Protein AF-A0A6N8JMV9-F1 (afdb_monomer_lite)

Structure (mmCIF, N/CA/C/O backbone):
data_AF-A0A6N8JMV9-F1
#
_entry.id   AF-A0A6N8JMV9-F1
#
loop_
_atom_site.group_PDB
_atom_site.id
_atom_site.type_symbol
_atom_site.label_atom_id
_atom_site.label_alt_id
_atom_site.label_comp_id
_atom_site.label_asym_id
_atom_site.label_entity_id
_atom_site.label_seq_id
_atom_site.pdbx_PDB_ins_code
_atom_site.Cartn_x
_atom_site.Cartn_y
_atom_site.Cartn_z
_atom_site.occupancy
_atom_site.B_iso_or_equiv
_atom_site.auth_seq_id
_atom_site.auth_comp_id
_atom_site.auth_asym_id
_atom_site.auth_atom_id
_atom_site.pdbx_PDB_model_num
ATOM 1 N N . MET A 1 1 ? 78.867 50.717 -89.416 1.00 36.84 1 MET A N 1
ATOM 2 C CA . MET A 1 1 ? 79.510 51.780 -88.609 1.00 36.84 1 MET A CA 1
ATOM 3 C C . MET A 1 1 ? 78.438 52.346 -87.672 1.00 36.84 1 MET A C 1
ATOM 5 O O . MET A 1 1 ? 77.489 52.865 -88.227 1.00 36.84 1 MET A O 1
ATOM 9 N N . ASN A 1 2 ? 78.382 52.234 -86.332 1.00 37.62 2 ASN A N 1
ATOM 10 C CA . ASN A 1 2 ? 79.145 51.612 -85.214 1.00 37.62 2 ASN A CA 1
ATOM 11 C C . ASN A 1 2 ? 79.354 52.671 -84.081 1.00 37.62 2 ASN A C 1
ATOM 13 O O . ASN A 1 2 ? 79.809 53.761 -84.408 1.00 37.62 2 ASN A O 1
ATOM 17 N N . ARG A 1 3 ? 79.127 52.316 -82.789 1.00 40.81 3 ARG A N 1
ATOM 18 C CA . ARG A 1 3 ? 79.229 53.126 -81.514 1.00 40.81 3 ARG A CA 1
ATOM 19 C C . ARG A 1 3 ? 78.028 54.081 -81.227 1.00 40.81 3 ARG A C 1
ATOM 21 O O . ARG A 1 3 ? 77.402 54.491 -82.192 1.00 40.81 3 ARG A O 1
ATOM 28 N N . LYS A 1 4 ? 77.511 54.367 -79.996 1.00 47.38 4 LYS A N 1
ATOM 29 C CA . LYS A 1 4 ? 77.950 54.498 -78.549 1.00 47.38 4 LYS A CA 1
ATOM 30 C C . LYS A 1 4 ? 78.635 55.846 -78.203 1.00 47.38 4 LYS A C 1
ATOM 32 O O . LYS A 1 4 ? 79.510 56.223 -78.971 1.00 47.38 4 LYS A O 1
ATOM 37 N N . LYS A 1 5 ? 78.430 56.576 -77.074 1.00 49.88 5 LYS A N 1
ATOM 38 C CA . LYS A 1 5 ? 77.567 56.544 -75.826 1.00 49.88 5 LYS A CA 1
ATOM 39 C C . LYS A 1 5 ? 76.091 56.967 -76.125 1.00 49.88 5 LYS A C 1
ATOM 41 O O . LYS A 1 5 ? 75.819 57.159 -77.302 1.00 49.88 5 LYS A O 1
ATOM 46 N N . ALA A 1 6 ? 75.049 57.090 -75.272 1.00 50.78 6 ALA A N 1
ATOM 47 C CA . ALA A 1 6 ? 74.679 56.863 -73.842 1.00 50.78 6 ALA A CA 1
ATOM 48 C C . ALA A 1 6 ? 74.915 57.942 -72.723 1.00 50.78 6 ALA A C 1
ATOM 50 O O . ALA A 1 6 ? 75.900 58.675 -72.733 1.00 50.78 6 ALA A O 1
ATOM 51 N N . ALA A 1 7 ? 74.000 58.014 -71.734 1.00 43.12 7 ALA A N 1
ATOM 52 C CA . ALA A 1 7 ? 73.968 58.843 -70.498 1.00 43.12 7 ALA A CA 1
ATOM 53 C C . ALA A 1 7 ? 72.912 58.209 -69.533 1.00 43.12 7 ALA A C 1
ATOM 55 O O . ALA A 1 7 ? 71.898 57.742 -70.043 1.00 43.12 7 ALA A O 1
ATOM 56 N N . ASP A 1 8 ? 73.190 57.847 -68.267 1.00 42.88 8 ASP A N 1
ATOM 57 C CA . ASP A 1 8 ? 73.275 58.656 -67.015 1.00 42.88 8 ASP A CA 1
ATOM 58 C C . ASP A 1 8 ? 71.902 59.071 -66.412 1.00 42.88 8 ASP A C 1
ATOM 60 O O . ASP A 1 8 ? 71.087 59.608 -67.152 1.00 42.88 8 ASP A O 1
ATOM 64 N N . THR A 1 9 ? 71.561 58.902 -65.112 1.00 45.91 9 THR A N 1
ATOM 65 C CA . THR A 1 9 ? 72.065 58.034 -63.999 1.00 45.91 9 THR A CA 1
ATOM 66 C C . THR A 1 9 ? 71.049 58.024 -62.809 1.00 45.91 9 THR A C 1
ATOM 68 O O . THR A 1 9 ? 70.408 59.044 -62.601 1.00 45.91 9 THR A O 1
ATOM 71 N N . LEU A 1 10 ? 70.998 56.959 -61.966 1.00 44.75 10 LEU A N 1
ATOM 72 C CA . LEU A 1 10 ? 70.488 56.919 -60.546 1.00 44.75 10 LEU A CA 1
ATOM 73 C C . LEU A 1 10 ? 68.976 57.256 -60.268 1.00 44.75 10 LEU A C 1
ATOM 75 O O . LEU A 1 10 ? 68.327 57.884 -61.087 1.00 44.75 10 LEU A O 1
ATOM 79 N N . ALA A 1 11 ? 68.306 56.903 -59.144 1.00 42.12 11 ALA A N 1
ATOM 80 C CA . ALA A 1 11 ? 68.468 55.825 -58.140 1.00 42.12 11 ALA A CA 1
ATOM 81 C C . ALA A 1 11 ? 67.180 55.561 -57.285 1.00 42.12 11 ALA A C 1
ATOM 83 O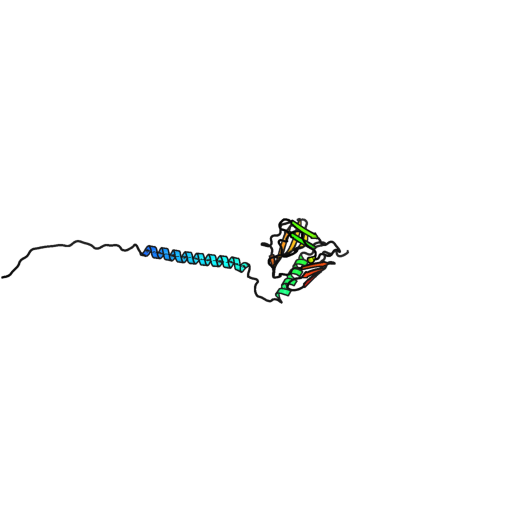 O . ALA A 1 11 ? 66.368 56.451 -57.079 1.00 42.12 11 ALA A O 1
ATOM 84 N N . ALA A 1 12 ? 67.068 54.321 -56.773 1.00 48.06 12 ALA A N 1
ATOM 85 C CA . ALA A 1 12 ? 66.316 53.747 -55.625 1.00 48.06 12 ALA A CA 1
ATOM 86 C C . ALA A 1 12 ? 65.116 54.448 -54.912 1.00 48.06 12 ALA A C 1
ATOM 88 O O . ALA A 1 12 ? 65.212 55.569 -54.424 1.00 48.06 12 ALA A O 1
ATOM 89 N N . GLY A 1 13 ? 64.070 53.648 -54.614 1.00 38.97 13 GLY A N 1
ATOM 90 C CA . GLY A 1 13 ? 63.004 53.926 -53.627 1.00 38.97 13 GLY A CA 1
ATOM 91 C C . GLY A 1 13 ? 62.407 52.643 -52.995 1.00 38.97 13 GLY A C 1
ATOM 92 O O . GLY A 1 13 ? 62.362 51.598 -53.639 1.00 38.97 13 GLY A O 1
ATOM 93 N N . LYS A 1 14 ? 61.989 52.705 -51.718 1.00 47.44 14 LYS A N 1
ATOM 94 C CA . LYS A 1 14 ? 61.424 51.609 -50.874 1.00 47.44 14 LYS A CA 1
ATOM 95 C C . LYS A 1 14 ? 59.875 51.673 -50.832 1.00 47.44 14 LYS A C 1
ATOM 97 O O . LYS A 1 14 ? 59.340 52.732 -51.123 1.00 47.44 14 LYS A O 1
ATOM 102 N N . ALA A 1 15 ? 59.086 50.663 -50.427 1.00 43.47 15 ALA A N 1
ATOM 103 C CA . ALA A 1 15 ? 59.314 49.257 -50.028 1.00 43.47 15 ALA A CA 1
ATOM 104 C C . ALA A 1 15 ? 58.002 48.430 -50.167 1.00 43.47 15 ALA A C 1
ATOM 106 O O . ALA A 1 15 ? 56.921 48.996 -50.304 1.00 43.47 15 ALA A O 1
ATOM 107 N N . TYR A 1 16 ? 58.086 47.095 -50.064 1.00 56.00 16 TYR A N 1
ATOM 108 C CA . TYR A 1 16 ? 56.926 46.190 -49.947 1.00 56.00 16 TYR A CA 1
ATOM 109 C C . TYR A 1 16 ? 56.420 46.095 -48.493 1.00 56.00 16 TYR A C 1
ATOM 111 O O . TYR A 1 16 ? 57.233 46.095 -47.569 1.00 56.00 16 TYR A O 1
ATOM 119 N N . GLY A 1 17 ? 55.100 45.967 -48.277 1.00 45.91 17 GLY A N 1
ATOM 120 C CA . GLY A 1 17 ? 54.529 45.990 -46.916 1.00 45.91 17 GLY A CA 1
ATOM 121 C C . GLY A 1 17 ? 53.043 45.627 -46.750 1.00 45.91 17 GLY A C 1
ATOM 122 O O . GLY A 1 17 ? 52.387 46.174 -45.867 1.00 45.91 17 GLY A O 1
ATOM 123 N N . GLY A 1 18 ? 52.479 44.730 -47.568 1.00 51.00 18 GLY A N 1
ATOM 124 C CA . GLY A 1 18 ? 51.115 44.218 -47.340 1.00 51.00 18 GLY A CA 1
ATOM 125 C C . GLY A 1 18 ? 51.052 43.270 -46.131 1.00 51.00 18 GLY A C 1
ATOM 126 O O . GLY A 1 18 ? 51.861 42.352 -46.043 1.00 51.00 18 GLY A O 1
ATOM 127 N N . ASN A 1 19 ? 50.105 43.470 -45.202 1.00 58.25 19 ASN A N 1
ATOM 128 C CA . ASN A 1 19 ? 50.011 42.727 -43.930 1.00 58.25 19 ASN A CA 1
ATOM 129 C C . ASN A 1 19 ? 48.827 41.724 -43.908 1.00 58.25 19 ASN A C 1
ATOM 131 O O . ASN A 1 19 ? 47.692 42.135 -43.649 1.00 58.25 19 ASN A O 1
ATOM 135 N N . PRO A 1 20 ? 49.045 40.412 -44.126 1.00 58.38 20 PRO A N 1
ATOM 136 C CA . PRO A 1 20 ? 47.973 39.423 -44.275 1.00 58.38 20 PRO A CA 1
ATOM 137 C C . PRO A 1 20 ? 47.537 38.783 -42.936 1.00 58.38 20 PRO A C 1
ATOM 139 O O . PRO A 1 20 ? 47.516 37.565 -42.803 1.00 58.38 20 PRO A O 1
ATOM 142 N N . ARG A 1 21 ? 47.164 39.584 -41.925 1.00 57.28 21 ARG A N 1
ATOM 143 C CA . ARG A 1 21 ? 46.828 39.098 -40.561 1.00 57.28 21 ARG A CA 1
ATOM 144 C C . ARG A 1 21 ? 45.351 39.253 -40.165 1.00 57.28 21 ARG A C 1
ATOM 146 O O . ARG A 1 21 ? 45.033 39.804 -39.111 1.00 57.28 21 ARG A O 1
ATOM 153 N N . ARG A 1 22 ? 44.423 38.789 -41.016 1.00 56.75 22 ARG A N 1
ATOM 154 C CA . ARG A 1 22 ? 42.967 38.845 -40.730 1.00 56.75 22 ARG A CA 1
ATOM 155 C C . ARG A 1 22 ? 42.256 37.486 -40.646 1.00 56.75 22 ARG A C 1
ATOM 157 O O . ARG A 1 22 ? 41.173 37.451 -40.083 1.00 56.75 22 ARG A O 1
ATOM 164 N N . ARG A 1 23 ? 42.840 36.387 -41.148 1.00 55.81 23 A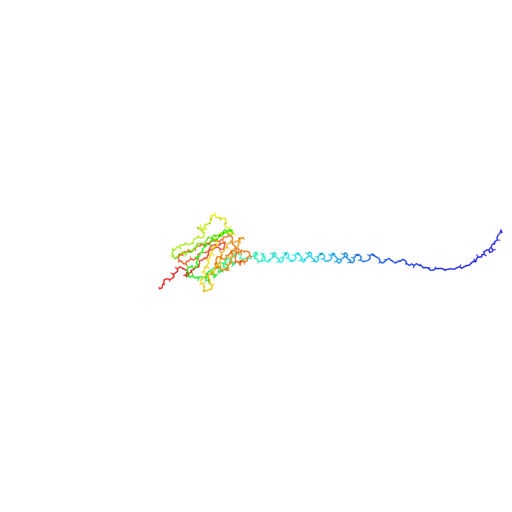RG A N 1
ATOM 165 C CA . ARG A 1 23 ? 42.136 35.091 -41.320 1.00 55.81 23 ARG A CA 1
ATOM 166 C C . ARG A 1 23 ? 42.224 34.127 -40.124 1.00 55.81 23 ARG A C 1
ATOM 168 O O . ARG A 1 23 ? 41.370 33.265 -39.975 1.00 55.81 23 ARG A O 1
ATOM 175 N N . GLU A 1 24 ? 43.229 34.270 -39.264 1.00 55.28 24 GLU A N 1
ATOM 176 C CA . GLU A 1 24 ? 43.490 33.332 -38.151 1.00 55.28 24 GLU A CA 1
ATOM 177 C C . GLU A 1 24 ? 42.494 33.479 -36.985 1.00 55.28 24 GLU A C 1
ATOM 179 O O . GLU A 1 24 ? 42.256 32.537 -36.233 1.00 55.28 24 GLU A O 1
ATOM 184 N N . ARG A 1 25 ? 41.877 34.660 -36.841 1.00 59.00 25 ARG A N 1
ATOM 185 C CA . ARG A 1 25 ? 41.022 35.001 -35.691 1.00 59.00 25 ARG A CA 1
ATOM 186 C C . ARG A 1 25 ? 39.670 34.288 -35.705 1.00 59.00 25 ARG A C 1
ATOM 188 O O . ARG A 1 25 ? 39.110 34.026 -34.644 1.00 59.00 25 ARG A O 1
ATOM 195 N N . ASP A 1 26 ? 39.151 33.984 -36.889 1.00 62.94 26 ASP A N 1
ATOM 196 C CA . ASP A 1 26 ? 37.826 33.380 -37.041 1.00 62.94 26 ASP A CA 1
ATOM 197 C C . ASP A 1 26 ? 37.865 31.880 -36.718 1.00 62.94 26 ASP A C 1
ATOM 199 O O . ASP A 1 26 ? 36.968 31.370 -36.049 1.00 62.94 26 ASP A O 1
ATOM 203 N N . PHE A 1 27 ? 38.954 31.196 -37.089 1.00 66.81 27 PHE A N 1
ATOM 204 C CA . PHE A 1 27 ? 39.138 29.762 -36.844 1.00 66.81 27 PHE A CA 1
ATOM 205 C C . PHE A 1 27 ? 39.117 29.426 -35.345 1.00 66.81 27 PHE A C 1
ATOM 207 O O . PHE A 1 27 ? 38.413 28.510 -34.929 1.00 66.81 27 PHE A O 1
ATOM 214 N N . GLY A 1 28 ? 39.802 30.225 -34.516 1.00 74.62 28 GLY A N 1
ATOM 215 C CA . GLY A 1 28 ? 39.776 30.063 -33.058 1.00 74.62 28 GLY A CA 1
ATOM 216 C C . GLY A 1 28 ? 38.389 30.288 -32.442 1.00 74.62 28 GLY A C 1
ATOM 217 O O . GLY A 1 28 ? 38.001 29.567 -31.529 1.00 74.62 28 GLY A O 1
ATOM 218 N N . ARG A 1 29 ? 37.599 31.241 -32.963 1.00 78.81 29 ARG A N 1
ATOM 219 C CA . ARG A 1 29 ? 36.235 31.500 -32.461 1.00 78.81 29 ARG A CA 1
ATOM 220 C C . ARG A 1 29 ? 35.258 30.388 -32.844 1.00 78.81 29 ARG A C 1
ATOM 222 O O . ARG A 1 29 ? 34.446 30.001 -32.009 1.00 78.81 29 ARG A O 1
ATOM 229 N N . VAL A 1 30 ? 35.361 29.856 -34.063 1.00 86.31 30 VAL A N 1
ATOM 230 C CA . VAL A 1 30 ? 34.568 28.698 -34.511 1.00 86.31 30 VAL A CA 1
ATOM 231 C C . VAL A 1 30 ? 34.942 27.446 -33.713 1.00 86.31 30 VAL A C 1
ATOM 233 O O . VAL A 1 30 ? 34.050 26.763 -33.220 1.00 86.31 30 VAL A O 1
ATOM 236 N N . PHE A 1 31 ? 36.237 27.184 -33.511 1.00 82.69 31 PHE A N 1
ATOM 237 C CA . PHE A 1 31 ? 36.714 26.034 -32.738 1.00 82.69 31 PHE A CA 1
ATOM 238 C C . PHE A 1 31 ? 36.232 26.065 -31.280 1.00 82.69 31 PHE A C 1
ATOM 240 O O . PHE A 1 31 ? 35.605 25.111 -30.824 1.00 82.69 31 PHE A O 1
ATOM 247 N N . THR A 1 32 ? 36.442 27.174 -30.561 1.00 87.56 32 THR A N 1
ATOM 248 C CA . THR A 1 32 ? 35.979 27.305 -29.168 1.00 87.56 32 THR A CA 1
ATOM 249 C C . THR A 1 32 ? 34.452 27.260 -29.065 1.00 87.56 32 THR A C 1
ATOM 251 O O . THR A 1 32 ? 33.928 26.664 -28.127 1.00 87.56 32 THR A O 1
ATOM 254 N N . GLY A 1 33 ? 33.725 27.826 -30.037 1.00 92.19 33 GLY A N 1
ATOM 255 C CA . GLY A 1 33 ? 32.264 27.727 -30.099 1.00 92.19 33 GLY A CA 1
ATOM 256 C C . GLY A 1 33 ? 31.768 26.291 -30.293 1.00 92.19 33 GLY A C 1
ATOM 257 O O . GLY A 1 33 ? 30.842 25.869 -29.607 1.00 92.19 33 GLY A O 1
ATOM 258 N N . MET A 1 34 ? 32.416 25.517 -31.170 1.00 91.69 34 MET A N 1
ATOM 259 C CA . MET A 1 34 ? 32.092 24.106 -31.403 1.00 91.69 34 MET A CA 1
ATOM 260 C C . MET A 1 34 ? 32.410 23.232 -30.182 1.00 91.69 34 MET A C 1
ATOM 262 O O . MET A 1 34 ? 31.593 22.392 -29.810 1.00 91.69 34 MET A O 1
ATOM 266 N N . LEU A 1 35 ? 33.552 23.460 -29.521 1.00 91.00 35 LEU A N 1
ATOM 267 C CA . LEU A 1 35 ? 33.917 22.767 -28.282 1.00 91.00 35 LEU A CA 1
ATOM 268 C C . LEU A 1 35 ? 32.914 23.068 -27.155 1.00 91.00 35 LEU A C 1
ATOM 270 O O . LEU A 1 35 ? 32.478 22.154 -26.461 1.00 91.00 35 LEU A O 1
ATOM 274 N N . PHE A 1 36 ? 32.517 24.335 -26.996 1.00 93.81 36 PHE A N 1
ATOM 275 C CA . PHE A 1 36 ? 31.532 24.745 -25.994 1.00 93.81 36 PHE A CA 1
ATOM 276 C C . PHE A 1 36 ? 30.144 24.156 -26.276 1.00 93.81 36 PHE A 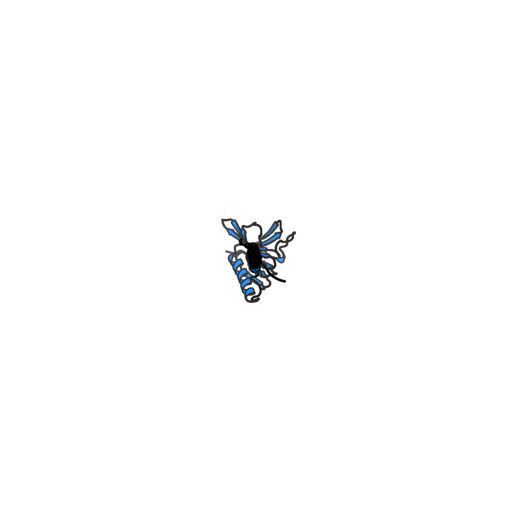C 1
ATOM 278 O O . PHE A 1 36 ? 29.506 23.646 -25.361 1.00 93.81 36 PHE A O 1
ATOM 285 N N . ALA A 1 37 ? 29.693 24.160 -27.535 1.00 93.88 37 ALA A N 1
ATOM 286 C CA . ALA A 1 37 ? 28.429 23.537 -27.923 1.00 93.88 37 ALA A CA 1
ATOM 287 C C . ALA A 1 37 ? 28.428 22.024 -27.645 1.00 93.88 37 ALA A C 1
ATOM 289 O O . ALA A 1 37 ? 27.467 21.513 -27.075 1.00 93.88 37 ALA A O 1
ATOM 290 N N . LEU A 1 38 ? 29.518 21.318 -27.974 1.00 95.31 38 LEU A N 1
ATOM 291 C CA . LEU A 1 38 ? 29.672 19.897 -27.656 1.00 95.31 38 LEU A CA 1
ATOM 292 C C . LEU A 1 38 ? 29.659 19.658 -26.141 1.00 95.31 38 LEU A C 1
ATOM 294 O O . LEU A 1 38 ? 28.938 18.777 -25.684 1.00 95.31 38 LEU A O 1
ATOM 298 N N . PHE A 1 39 ? 30.383 20.471 -25.363 1.00 95.31 39 PHE A N 1
ATOM 299 C CA . PHE A 1 39 ? 30.387 20.386 -23.901 1.00 95.31 39 PHE A CA 1
ATOM 300 C C . PHE A 1 39 ? 28.981 20.574 -23.313 1.00 95.31 39 PHE A C 1
ATOM 302 O O . PHE A 1 39 ? 28.543 19.751 -22.512 1.00 95.31 39 PHE A O 1
ATOM 309 N N . VAL A 1 40 ? 28.236 21.593 -23.758 1.00 95.44 40 VAL A N 1
ATOM 310 C CA . VAL A 1 40 ? 26.845 21.826 -23.333 1.00 95.44 40 VAL A CA 1
ATOM 311 C C . VAL A 1 40 ? 25.936 20.656 -23.719 1.00 95.44 40 VAL A C 1
ATOM 313 O O . VAL A 1 40 ? 25.145 20.225 -22.887 1.00 95.44 40 VAL A O 1
ATOM 316 N N . ILE A 1 41 ? 26.071 20.082 -24.919 1.00 95.19 41 ILE A N 1
ATOM 317 C CA . ILE A 1 41 ? 25.300 18.893 -25.325 1.00 95.19 41 ILE A CA 1
ATOM 318 C C . ILE A 1 41 ? 25.635 17.689 -24.432 1.00 95.19 41 ILE A C 1
ATOM 320 O O . ILE A 1 41 ? 24.719 17.007 -23.977 1.00 95.19 41 ILE A O 1
ATOM 324 N N . THR A 1 42 ? 26.912 17.447 -24.114 1.00 93.50 42 THR A N 1
ATOM 325 C CA . THR A 1 42 ? 27.293 16.371 -23.181 1.00 93.50 42 THR A CA 1
ATOM 326 C C . THR A 1 42 ? 26.808 16.626 -21.755 1.00 93.50 42 THR A C 1
ATOM 328 O O . THR A 1 42 ? 26.420 15.679 -21.080 1.00 93.50 42 THR A O 1
ATOM 331 N N . LEU A 1 43 ? 26.765 17.886 -21.306 1.00 93.12 43 LEU A N 1
ATOM 332 C CA . LEU A 1 43 ? 26.250 18.253 -19.987 1.00 93.12 43 LEU A CA 1
ATOM 333 C C . LEU A 1 43 ? 24.729 18.065 -19.909 1.00 93.12 43 LEU A C 1
ATOM 335 O O . LEU A 1 43 ? 24.233 17.521 -18.931 1.00 93.12 43 LEU A O 1
ATOM 339 N N . LEU A 1 44 ? 23.993 18.459 -20.954 1.00 91.19 44 LEU A N 1
ATOM 340 C CA . LEU A 1 44 ? 22.548 18.243 -21.058 1.00 91.19 44 LEU A CA 1
ATOM 341 C C . LEU A 1 44 ? 22.212 16.750 -21.118 1.00 91.19 44 LEU A C 1
ATOM 343 O O . LEU A 1 44 ? 21.327 16.314 -20.393 1.00 91.19 44 LEU A O 1
ATOM 347 N N . MET A 1 45 ? 22.949 15.956 -21.903 1.00 87.31 45 MET A N 1
ATOM 348 C CA . MET A 1 45 ? 22.812 14.494 -21.901 1.00 87.31 45 MET A CA 1
ATOM 349 C C . MET A 1 45 ? 23.082 13.908 -20.510 1.00 87.31 45 MET A C 1
ATOM 351 O O . MET A 1 45 ? 22.266 13.140 -20.018 1.00 87.31 45 MET A O 1
ATOM 355 N N . ALA A 1 46 ? 24.161 14.319 -19.835 1.00 86.00 46 ALA A N 1
ATOM 356 C CA . ALA A 1 46 ? 24.467 13.859 -18.480 1.00 86.00 46 ALA A CA 1
ATOM 357 C C . ALA A 1 46 ? 23.388 14.254 -17.452 1.00 86.00 46 ALA A C 1
ATOM 359 O O . ALA A 1 46 ? 23.105 13.473 -16.548 1.00 86.00 46 ALA A O 1
ATOM 360 N N . ILE A 1 47 ? 22.756 15.424 -17.603 1.00 87.06 47 ILE A N 1
ATOM 361 C CA . ILE A 1 47 ? 21.624 15.851 -16.767 1.00 87.06 47 ILE A CA 1
ATOM 362 C C . ILE A 1 47 ? 20.383 15.000 -17.062 1.00 87.06 47 ILE A C 1
ATOM 364 O O . ILE A 1 47 ? 19.815 14.463 -16.119 1.00 87.06 47 ILE A O 1
ATOM 368 N N . LEU A 1 48 ? 20.001 14.808 -18.334 1.00 81.25 48 LEU A N 1
ATOM 369 C CA . LEU A 1 48 ? 18.859 13.958 -18.710 1.00 81.25 48 LEU A CA 1
ATOM 370 C C . LEU A 1 48 ? 19.044 12.513 -18.222 1.00 81.25 48 LEU A C 1
ATOM 372 O O . LEU A 1 48 ? 18.125 11.935 -17.644 1.00 81.25 48 LEU A O 1
ATOM 376 N N . THR A 1 49 ? 20.239 11.941 -18.405 1.00 77.44 49 THR A N 1
ATOM 377 C CA . THR A 1 49 ? 20.589 10.619 -17.873 1.00 77.44 49 THR A CA 1
ATOM 378 C C . THR A 1 49 ? 20.551 10.615 -16.345 1.00 77.44 49 THR A C 1
ATOM 380 O O . THR A 1 49 ? 19.981 9.696 -15.774 1.00 77.44 49 THR A O 1
ATOM 383 N N . GLY A 1 50 ? 21.076 11.644 -15.674 1.00 61.31 50 GLY A N 1
ATOM 384 C CA . GLY A 1 50 ? 21.031 11.761 -14.214 1.00 61.31 50 GLY A CA 1
ATOM 385 C C . GLY A 1 50 ? 19.609 11.830 -13.646 1.00 61.31 50 GLY A C 1
ATOM 386 O O . GLY A 1 50 ? 19.333 11.190 -12.636 1.00 61.31 50 GLY A O 1
ATOM 387 N N . THR A 1 51 ? 18.692 12.542 -14.311 1.00 63.97 51 THR A N 1
ATOM 388 C CA . THR A 1 51 ?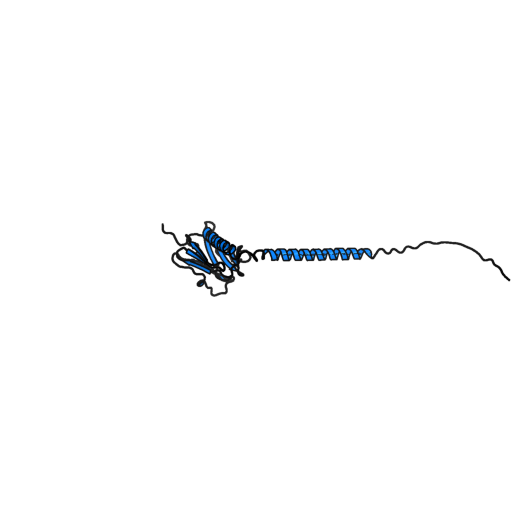 17.274 12.604 -13.915 1.00 63.97 51 THR A CA 1
ATOM 389 C C . THR A 1 51 ? 16.494 11.336 -14.261 1.00 63.97 51 THR A C 1
ATOM 391 O O . THR A 1 51 ? 15.578 10.981 -13.530 1.00 63.97 51 THR A O 1
ATOM 394 N N . GLY A 1 52 ? 16.846 10.644 -15.351 1.00 54.72 52 GLY A N 1
ATOM 395 C CA . GLY A 1 52 ? 16.185 9.403 -15.766 1.00 54.72 52 GLY A CA 1
ATOM 396 C C . GLY A 1 52 ? 16.619 8.191 -14.941 1.00 54.72 52 GLY A C 1
ATOM 397 O O . GLY A 1 52 ? 15.780 7.491 -14.387 1.00 54.72 52 GLY A O 1
ATOM 398 N N . VAL A 1 53 ? 17.932 7.981 -14.791 1.00 52.97 53 VAL A N 1
ATOM 399 C CA . VAL A 1 53 ? 18.510 6.823 -14.079 1.00 52.97 53 VAL A CA 1
ATOM 400 C C . VAL A 1 53 ? 18.103 6.793 -12.603 1.00 52.97 53 VAL A C 1
ATOM 402 O O . VAL A 1 53 ? 17.988 5.710 -12.037 1.00 52.97 53 VAL A O 1
ATOM 405 N N . TYR A 1 54 ? 17.789 7.941 -11.992 1.00 47.25 54 TYR A N 1
ATOM 406 C CA . TYR A 1 54 ? 17.252 7.986 -10.626 1.00 47.25 54 TYR A CA 1
ATOM 407 C C . TYR A 1 54 ? 15.902 7.257 -10.463 1.00 47.25 54 TYR A C 1
ATOM 409 O O . TYR A 1 54 ? 15.584 6.845 -9.353 1.00 47.25 54 TYR A O 1
ATOM 417 N N . ARG A 1 55 ? 15.136 7.053 -11.549 1.00 48.59 55 ARG A N 1
ATOM 418 C CA . ARG A 1 55 ? 13.917 6.219 -11.586 1.00 48.59 55 ARG A CA 1
ATOM 419 C C . ARG A 1 55 ? 14.144 4.806 -12.155 1.00 48.59 55 ARG A C 1
ATOM 421 O O . ARG A 1 55 ? 13.192 4.053 -12.277 1.00 48.59 55 ARG A O 1
ATOM 428 N N . THR A 1 56 ? 15.372 4.422 -12.524 1.00 52.88 56 THR A N 1
ATOM 429 C CA . THR A 1 56 ? 15.676 3.105 -13.142 1.00 52.88 56 THR A CA 1
ATOM 430 C C . THR A 1 56 ? 16.694 2.284 -12.340 1.00 52.88 56 THR A C 1
ATOM 432 O O . THR A 1 56 ? 17.262 1.323 -12.848 1.00 52.88 56 THR A O 1
ATOM 435 N N . LEU A 1 57 ? 16.945 2.638 -11.074 1.00 48.00 57 LEU A N 1
ATOM 436 C CA . LEU A 1 57 ? 17.849 1.889 -10.187 1.00 48.00 57 LEU A CA 1
ATOM 437 C C . LEU A 1 57 ? 17.197 0.679 -9.487 1.00 48.00 57 LEU A C 1
ATOM 439 O O . LEU A 1 57 ? 17.821 0.091 -8.606 1.00 48.00 57 LEU A O 1
ATOM 443 N N . HIS A 1 58 ? 15.989 0.280 -9.895 1.00 48.31 58 HIS A N 1
ATOM 444 C CA . HIS A 1 58 ? 15.358 -1.009 -9.580 1.00 48.31 58 HIS A CA 1
ATOM 445 C C . HIS A 1 58 ? 14.878 -1.683 -10.876 1.00 48.31 58 HIS A C 1
ATOM 447 O O . HIS A 1 58 ? 13.695 -1.726 -11.180 1.00 48.31 58 HIS A O 1
ATOM 453 N N . GLN A 1 59 ? 15.817 -2.185 -11.686 1.00 52.81 59 GLN A N 1
ATOM 454 C CA . GLN A 1 59 ? 15.518 -3.163 -12.738 1.00 52.81 59 GLN A CA 1
ATOM 455 C C . GLN A 1 59 ? 16.610 -4.245 -12.779 1.00 52.81 59 GLN A C 1
ATOM 457 O O . GLN A 1 59 ? 17.797 -3.942 -12.692 1.00 52.81 59 GLN A O 1
ATOM 462 N N . GLU A 1 60 ? 16.165 -5.498 -12.921 1.00 45.59 60 GLU A N 1
ATOM 463 C CA . GLU A 1 60 ? 16.955 -6.737 -13.057 1.00 45.59 60 GLU A CA 1
ATOM 464 C C . GLU A 1 60 ? 17.806 -7.172 -11.837 1.00 45.59 60 GLU A C 1
ATOM 466 O O . GLU A 1 60 ? 19.034 -7.092 -11.833 1.00 45.59 60 GLU A O 1
ATOM 471 N N . GLY A 1 61 ? 17.140 -7.767 -10.834 1.00 43.78 61 GLY A N 1
ATOM 472 C CA . GLY A 1 61 ? 17.775 -8.570 -9.777 1.00 43.78 61 GLY A CA 1
ATOM 473 C C . GLY A 1 61 ? 16.778 -9.377 -8.922 1.00 43.78 61 GLY A C 1
ATOM 474 O O . GLY A 1 61 ? 15.820 -8.823 -8.395 1.00 43.78 61 GLY A O 1
ATOM 475 N N . ASP A 1 62 ? 17.015 -10.685 -8.785 1.00 41.47 62 ASP A N 1
ATOM 476 C CA . ASP A 1 62 ? 16.510 -11.590 -7.732 1.00 41.47 62 ASP A CA 1
ATOM 477 C C . ASP A 1 62 ? 14.999 -11.588 -7.391 1.00 41.47 62 ASP A C 1
ATOM 479 O O . ASP A 1 62 ? 14.584 -11.289 -6.268 1.00 41.47 62 ASP A O 1
ATOM 483 N N . VAL A 1 63 ? 14.179 -12.093 -8.326 1.00 51.34 63 VAL A N 1
ATOM 484 C CA . VAL A 1 63 ? 12.714 -12.349 -8.224 1.00 51.34 63 VAL A CA 1
ATOM 485 C C . VAL A 1 63 ? 12.339 -13.466 -7.210 1.00 51.34 63 VAL A C 1
ATOM 487 O O . VAL A 1 63 ? 11.391 -14.215 -7.408 1.00 51.34 63 VAL A O 1
ATOM 490 N N . ALA A 1 64 ? 13.096 -13.634 -6.124 1.00 46.16 64 ALA A N 1
ATOM 491 C CA . ALA A 1 64 ? 12.811 -14.597 -5.052 1.00 46.16 64 ALA A CA 1
ATOM 492 C C . ALA A 1 64 ? 13.286 -14.093 -3.680 1.00 46.16 64 ALA A C 1
ATOM 494 O O . ALA A 1 64 ? 12.527 -14.131 -2.709 1.00 46.16 64 ALA A O 1
ATOM 495 N N . ASP A 1 65 ? 14.508 -13.559 -3.599 1.00 47.09 65 ASP A N 1
ATOM 496 C CA . ASP A 1 65 ? 14.993 -12.931 -2.367 1.00 47.09 65 ASP A CA 1
ATOM 497 C C . ASP A 1 65 ? 14.370 -11.538 -2.182 1.00 47.09 65 ASP A C 1
ATOM 499 O O . ASP A 1 65 ? 13.913 -11.235 -1.077 1.00 47.09 65 ASP A O 1
ATOM 503 N N . ASN A 1 66 ? 14.188 -10.751 -3.255 1.00 56.69 66 ASN A N 1
ATOM 504 C CA . ASN A 1 66 ? 13.417 -9.505 -3.172 1.00 56.69 66 ASN A CA 1
ATOM 505 C C . ASN A 1 66 ? 11.952 -9.760 -2.794 1.00 56.69 66 ASN A C 1
ATOM 507 O O . ASN A 1 66 ? 11.443 -9.068 -1.923 1.00 56.69 66 ASN A O 1
ATOM 511 N N . GLN A 1 67 ? 11.300 -10.809 -3.318 1.00 58.56 67 GLN A N 1
ATOM 512 C CA . GLN A 1 67 ? 9.927 -11.171 -2.917 1.00 58.56 67 GLN A CA 1
ATOM 513 C C . GLN A 1 67 ? 9.794 -11.331 -1.393 1.00 58.56 67 GLN A C 1
ATOM 515 O O . GLN A 1 67 ? 8.885 -10.782 -0.771 1.00 58.56 67 GLN A O 1
ATOM 520 N N . ARG A 1 68 ? 10.738 -12.044 -0.763 1.00 62.47 68 ARG A N 1
ATOM 521 C CA . ARG A 1 68 ? 10.749 -12.227 0.695 1.00 62.47 68 ARG A CA 1
ATOM 522 C C . ARG A 1 68 ? 11.087 -10.949 1.448 1.00 62.47 68 ARG A C 1
ATOM 524 O O . ARG A 1 68 ? 10.498 -10.717 2.502 1.00 62.47 68 ARG A O 1
ATOM 531 N N . LEU A 1 69 ? 12.010 -10.137 0.936 1.00 62.69 69 LEU A N 1
ATOM 532 C CA . LEU A 1 69 ? 12.371 -8.856 1.542 1.00 62.69 69 LEU A CA 1
ATOM 533 C C . LEU A 1 69 ? 11.194 -7.877 1.492 1.00 62.69 69 LEU A C 1
ATOM 535 O O . LEU A 1 69 ? 10.841 -7.339 2.533 1.00 62.69 69 LEU A O 1
ATOM 539 N N . SER A 1 70 ? 10.524 -7.721 0.352 1.00 70.88 70 SER A N 1
ATOM 540 C CA . SER A 1 70 ? 9.370 -6.833 0.180 1.00 70.88 70 SER A CA 1
ATOM 541 C C . SER A 1 70 ? 8.171 -7.238 1.036 1.00 70.88 70 SER A C 1
ATOM 543 O O . SER A 1 70 ? 7.633 -6.398 1.753 1.00 70.88 70 SER A O 1
ATOM 545 N N . LEU A 1 71 ? 7.802 -8.525 1.068 1.00 78.50 71 LEU A N 1
ATOM 546 C CA . LEU A 1 71 ? 6.763 -9.014 1.987 1.00 78.50 71 LEU A CA 1
ATOM 547 C C . LEU A 1 71 ? 7.157 -8.813 3.463 1.00 78.50 71 LEU A C 1
ATOM 549 O O . LEU A 1 71 ? 6.305 -8.514 4.297 1.00 78.50 71 LEU A O 1
ATOM 553 N N . THR A 1 72 ? 8.450 -8.917 3.794 1.00 79.19 72 THR A N 1
ATOM 554 C CA . THR A 1 72 ? 8.965 -8.625 5.145 1.00 79.19 72 THR A CA 1
ATOM 555 C C . THR A 1 72 ? 8.958 -7.124 5.456 1.00 79.19 72 THR A C 1
ATOM 557 O O . THR A 1 72 ? 8.705 -6.757 6.599 1.00 79.19 72 THR A O 1
ATOM 560 N N . LEU A 1 73 ? 9.206 -6.248 4.477 1.00 78.69 73 LEU A N 1
ATOM 561 C CA . LEU A 1 73 ? 9.142 -4.793 4.635 1.00 78.69 73 LEU A CA 1
ATOM 562 C C . LEU A 1 73 ? 7.700 -4.348 4.880 1.00 78.69 73 LEU A C 1
ATOM 564 O O . LEU A 1 73 ? 7.448 -3.740 5.914 1.00 78.69 73 LEU A O 1
ATOM 568 N N . LEU A 1 74 ? 6.754 -4.760 4.027 1.00 82.69 74 LEU A N 1
ATOM 569 C CA . LEU A 1 74 ? 5.321 -4.497 4.212 1.00 82.69 74 LEU A CA 1
ATOM 570 C C . LEU A 1 74 ? 4.831 -5.008 5.578 1.00 82.69 74 LEU A C 1
ATOM 572 O O . LEU A 1 74 ? 4.179 -4.281 6.322 1.00 82.69 74 LEU A O 1
ATOM 576 N N . ALA A 1 75 ? 5.209 -6.231 5.966 1.00 83.81 75 ALA A N 1
ATOM 577 C CA . ALA A 1 75 ? 4.837 -6.783 7.267 1.00 83.81 75 ALA A CA 1
ATOM 578 C C . ALA A 1 75 ? 5.489 -6.069 8.465 1.00 83.81 75 ALA A C 1
ATOM 580 O O . ALA A 1 75 ? 4.910 -6.060 9.553 1.00 83.81 75 ALA A O 1
ATOM 581 N N . ASN A 1 76 ? 6.682 -5.491 8.296 1.00 81.69 76 ASN A N 1
ATOM 582 C CA . ASN A 1 76 ? 7.358 -4.719 9.337 1.00 81.69 76 ASN A CA 1
ATOM 583 C C . ASN A 1 76 ? 6.779 -3.310 9.470 1.00 81.69 76 ASN A C 1
ATOM 585 O O . ASN A 1 76 ? 6.578 -2.878 10.602 1.00 81.69 76 ASN A O 1
ATOM 589 N N . ASP A 1 77 ? 6.494 -2.621 8.362 1.00 80.62 77 ASP A N 1
ATOM 590 C CA . ASP A 1 77 ? 5.904 -1.281 8.387 1.00 80.62 77 ASP A CA 1
ATOM 591 C C . ASP A 1 77 ? 4.497 -1.310 8.996 1.00 80.62 77 ASP A C 1
ATOM 593 O O . ASP A 1 77 ? 4.241 -0.654 10.008 1.00 80.62 77 ASP A O 1
ATOM 597 N N . VAL A 1 78 ? 3.620 -2.191 8.503 1.00 83.25 78 VAL A N 1
ATOM 598 C CA . VAL A 1 78 ? 2.279 -2.388 9.077 1.00 83.25 78 VAL A CA 1
ATOM 599 C C . VAL A 1 78 ? 2.353 -2.642 10.590 1.00 83.25 78 VAL A C 1
ATOM 601 O O . VAL A 1 78 ? 1.565 -2.110 11.369 1.00 83.25 78 VAL A O 1
ATOM 604 N N . ARG A 1 79 ? 3.329 -3.445 11.028 1.00 83.25 79 ARG A N 1
ATOM 605 C CA . ARG A 1 79 ? 3.548 -3.790 12.439 1.00 83.25 79 ARG A CA 1
ATOM 606 C C . ARG A 1 79 ? 4.183 -2.659 13.257 1.00 83.25 79 ARG A C 1
ATOM 608 O O . ARG A 1 79 ? 4.057 -2.675 14.481 1.00 83.25 79 ARG A O 1
ATOM 615 N N . ALA A 1 80 ? 4.871 -1.712 12.623 1.00 78.81 80 ALA A N 1
ATOM 616 C CA . ALA A 1 80 ? 5.406 -0.516 13.267 1.00 78.81 80 ALA A CA 1
ATOM 617 C C . ALA A 1 80 ? 4.308 0.536 13.498 1.00 78.81 80 ALA A C 1
ATOM 619 O O . ALA A 1 80 ? 4.313 1.193 14.538 1.00 78.81 80 ALA A O 1
ATOM 620 N N . ASN A 1 81 ? 3.346 0.630 12.573 1.00 79.56 81 ASN A N 1
ATOM 621 C CA . ASN A 1 81 ? 2.234 1.587 12.594 1.00 79.56 81 ASN A CA 1
ATOM 622 C C . ASN A 1 81 ? 0.938 1.050 13.263 1.00 79.56 81 ASN A C 1
ATOM 624 O O . ASN A 1 81 ? -0.066 1.758 13.323 1.00 79.56 81 ASN A O 1
ATOM 628 N N . ASP A 1 82 ? 0.932 -0.186 13.782 1.00 80.50 82 ASP A N 1
ATOM 629 C CA . ASP A 1 82 ? -0.228 -0.824 14.437 1.00 80.50 82 ASP A CA 1
ATOM 630 C C . ASP A 1 82 ? -0.690 -0.087 15.713 1.00 80.50 82 ASP A C 1
ATOM 632 O O . ASP A 1 82 ? -0.018 -0.108 16.750 1.00 80.50 82 ASP A O 1
ATOM 636 N N . GLN A 1 83 ? -1.894 0.495 15.660 1.00 74.94 83 GLN A N 1
ATOM 637 C CA . GLN A 1 83 ? -2.616 1.043 16.815 1.00 74.94 83 GLN A CA 1
ATOM 638 C C . GLN A 1 83 ? -4.052 0.499 16.905 1.00 74.94 83 GLN A C 1
ATOM 640 O O . GLN A 1 83 ? -4.579 -0.115 15.976 1.00 74.94 83 GLN A O 1
ATOM 645 N N . ILE A 1 84 ? -4.707 0.717 18.051 1.00 64.12 84 ILE A N 1
ATOM 646 C CA . ILE A 1 84 ? -6.105 0.316 18.283 1.00 64.12 84 ILE A CA 1
ATOM 647 C C . ILE A 1 84 ? -7.012 1.054 17.288 1.00 64.12 84 ILE A C 1
ATOM 649 O O . ILE A 1 84 ? -6.965 2.280 17.224 1.00 64.12 84 ILE A O 1
ATOM 653 N N . ASN A 1 85 ? -7.835 0.314 16.535 1.00 66.62 85 ASN A N 1
ATOM 654 C CA . ASN A 1 85 ? -8.677 0.832 15.446 1.00 66.62 85 ASN A CA 1
ATOM 655 C C . ASN A 1 85 ? -7.906 1.612 14.349 1.00 66.62 85 ASN A C 1
ATOM 657 O O . ASN A 1 85 ? -8.468 2.509 13.723 1.00 66.62 85 ASN A O 1
ATOM 661 N N . ALA A 1 86 ? -6.626 1.290 14.114 1.00 79.62 86 ALA A N 1
ATOM 662 C CA . ALA A 1 86 ? -5.808 1.972 13.106 1.00 79.62 86 ALA A CA 1
ATOM 663 C C . ALA A 1 86 ? -6.206 1.656 11.656 1.00 79.62 86 ALA A C 1
ATOM 665 O O . ALA A 1 86 ? -5.993 2.495 10.787 1.00 79.62 86 ALA A O 1
ATOM 666 N N . VAL A 1 87 ? -6.725 0.455 11.379 1.00 89.50 87 VAL A N 1
ATOM 667 C CA . VAL A 1 87 ? -6.926 -0.022 10.003 1.00 89.50 87 VAL A CA 1
ATOM 668 C C . VAL A 1 87 ? -8.136 0.643 9.351 1.00 89.50 87 VAL A C 1
ATOM 670 O O . VAL A 1 87 ? -9.259 0.579 9.851 1.00 89.50 87 VAL A O 1
ATOM 673 N N . ALA A 1 88 ? -7.898 1.233 8.190 1.00 92.50 88 ALA A N 1
ATOM 674 C CA . ALA A 1 88 ? -8.899 1.746 7.276 1.00 92.50 88 ALA A CA 1
ATOM 675 C C . ALA A 1 88 ? -8.463 1.470 5.829 1.00 92.50 88 ALA A C 1
ATOM 677 O O . ALA A 1 88 ? -7.310 1.127 5.567 1.00 92.50 88 ALA A O 1
ATOM 678 N N . GLY A 1 89 ? -9.375 1.641 4.881 1.00 94.62 89 GLY A N 1
ATOM 679 C CA . GLY A 1 89 ? -9.071 1.646 3.457 1.00 94.62 89 GLY A CA 1
ATOM 680 C C . GLY A 1 89 ? -9.723 2.842 2.774 1.00 94.62 89 GLY A C 1
ATOM 681 O O . GLY A 1 89 ? -10.737 3.356 3.247 1.00 94.62 89 GLY A O 1
ATOM 682 N N . ALA A 1 90 ? -9.117 3.336 1.698 1.00 96.06 90 ALA A N 1
ATOM 683 C CA . ALA A 1 90 ? -9.549 4.561 1.038 1.00 96.06 90 ALA A CA 1
ATOM 684 C C . ALA A 1 90 ? -9.631 4.415 -0.483 1.00 96.06 90 ALA A C 1
ATOM 686 O O . ALA A 1 90 ? -8.668 4.008 -1.131 1.00 96.06 90 ALA A O 1
ATOM 687 N N . TRP A 1 91 ? -10.752 4.847 -1.060 1.00 96.19 91 TRP A N 1
ATOM 688 C CA . TRP A 1 91 ? -10.845 5.141 -2.490 1.00 96.19 91 TRP A CA 1
ATOM 689 C C . TRP A 1 91 ? -10.552 6.622 -2.726 1.00 96.19 91 TRP A C 1
ATOM 691 O O . TRP A 1 91 ? -11.156 7.483 -2.081 1.00 96.19 91 TRP A O 1
ATOM 701 N N . VAL A 1 92 ? -9.642 6.940 -3.645 1.00 95.19 92 VAL A N 1
ATOM 702 C CA . VAL A 1 92 ? -9.136 8.306 -3.848 1.00 95.19 92 VAL A CA 1
ATOM 703 C C . VAL A 1 92 ? -9.487 8.774 -5.257 1.00 95.19 92 VAL A C 1
ATOM 705 O O . VAL A 1 92 ? -8.812 8.409 -6.212 1.00 95.19 92 VAL A O 1
ATOM 708 N N . SER A 1 93 ? -10.541 9.578 -5.411 1.00 93.75 93 SER A N 1
ATOM 709 C CA . SER A 1 93 ? -10.807 10.285 -6.672 1.00 93.75 93 SER A CA 1
ATOM 710 C C . SER A 1 93 ? -10.087 11.637 -6.705 1.00 93.75 93 SER A C 1
ATOM 712 O O . SER A 1 93 ? -9.547 12.094 -5.696 1.00 93.75 93 SER A O 1
ATOM 714 N N . ALA A 1 94 ? -10.086 12.296 -7.867 1.00 89.31 94 ALA A N 1
ATOM 715 C CA . ALA A 1 94 ? -9.422 13.589 -8.053 1.00 89.31 94 ALA A CA 1
ATOM 716 C C . ALA A 1 94 ? -9.969 14.708 -7.140 1.00 89.31 94 ALA A C 1
ATOM 718 O O . ALA A 1 94 ? -9.217 15.608 -6.772 1.00 89.31 94 ALA A O 1
ATOM 719 N N . ASP A 1 95 ? -11.252 14.637 -6.767 1.00 88.06 95 ASP A N 1
ATOM 720 C CA . ASP A 1 95 ? -11.936 15.647 -5.948 1.00 88.06 95 ASP A CA 1
ATOM 721 C C . ASP A 1 95 ? -12.274 15.156 -4.522 1.00 88.06 95 ASP A C 1
ATOM 723 O O . ASP A 1 95 ? -12.645 15.968 -3.668 1.00 88.06 95 ASP A O 1
ATOM 727 N N . LYS A 1 96 ? -12.184 13.844 -4.231 1.00 91.25 96 LYS A N 1
ATOM 728 C CA . LYS A 1 96 ? -12.654 13.268 -2.958 1.00 91.25 96 LYS A CA 1
ATOM 729 C C . LYS A 1 96 ? -11.917 11.987 -2.533 1.00 91.25 96 LYS A C 1
ATOM 731 O O . LYS A 1 96 ? -11.863 11.003 -3.265 1.00 91.25 96 LYS A O 1
ATOM 736 N N . VAL A 1 97 ? -11.513 11.936 -1.260 1.00 93.62 97 VAL A N 1
ATOM 737 C CA . VAL A 1 97 ? -11.175 10.684 -0.555 1.00 93.62 97 VAL A CA 1
ATOM 738 C C . VAL A 1 97 ? -12.438 10.084 0.077 1.00 93.62 97 VAL A C 1
ATOM 740 O O . VAL A 1 97 ? -13.211 10.784 0.735 1.00 93.62 97 VAL A O 1
ATOM 743 N N . GLN A 1 98 ? -12.661 8.784 -0.109 1.00 93.31 98 GLN A N 1
ATOM 744 C CA . GLN A 1 98 ? -13.731 8.015 0.531 1.00 93.31 98 GLN A CA 1
ATOM 745 C C . GLN A 1 98 ? -13.075 6.986 1.458 1.00 93.31 98 GLN A C 1
ATOM 747 O O . GLN A 1 98 ? -12.517 6.007 0.975 1.00 93.31 98 GLN A O 1
ATOM 752 N N . LEU A 1 99 ? -13.075 7.259 2.766 1.00 92.62 99 LEU A N 1
ATOM 753 C CA . LEU A 1 99 ? -12.406 6.447 3.788 1.00 92.62 99 LEU A CA 1
ATOM 754 C C . LEU A 1 99 ? -13.412 5.528 4.496 1.00 92.62 99 LEU A C 1
ATOM 756 O O . LEU A 1 99 ? -14.401 6.010 5.051 1.00 92.62 99 LEU A O 1
ATOM 760 N N . GLU A 1 100 ? -13.114 4.235 4.534 1.00 91.31 100 GLU A N 1
ATOM 761 C CA . GLU A 1 100 ? -13.831 3.211 5.293 1.00 91.31 100 GLU A CA 1
ATOM 762 C C . GLU A 1 100 ? -12.923 2.697 6.418 1.00 91.31 100 GLU A C 1
ATOM 764 O O . GLU A 1 100 ? -11.830 2.197 6.165 1.00 91.31 100 GLU A O 1
ATOM 769 N N . VAL A 1 101 ? -13.337 2.867 7.676 1.00 88.12 101 VAL A N 1
ATOM 770 C CA . VAL A 1 101 ? -12.562 2.433 8.852 1.00 88.12 101 VAL A CA 1
ATOM 771 C C . VAL A 1 101 ? -13.056 1.060 9.291 1.00 88.12 101 VAL A C 1
ATOM 773 O O . VAL A 1 101 ? -14.260 0.873 9.451 1.00 88.12 101 VAL A O 1
ATOM 776 N N . ALA A 1 102 ? -12.145 0.116 9.527 1.00 85.94 102 ALA A N 1
ATOM 777 C CA . ALA A 1 102 ? -12.512 -1.219 9.979 1.00 85.94 102 ALA A CA 1
ATOM 778 C C . ALA A 1 102 ? -13.042 -1.177 11.425 1.00 85.94 102 ALA A C 1
ATOM 780 O O . ALA A 1 102 ? -12.289 -0.930 12.373 1.00 85.94 102 ALA A O 1
ATOM 781 N N . GLU A 1 103 ? -14.342 -1.418 11.609 1.00 72.75 103 GLU A N 1
ATOM 782 C CA . GLU A 1 103 ? -14.943 -1.518 12.942 1.00 72.75 103 GLU A CA 1
ATOM 783 C C . GLU A 1 103 ? -14.522 -2.812 13.662 1.00 72.75 103 GLU A C 1
ATOM 785 O O . GLU A 1 103 ? -14.211 -3.832 13.046 1.00 72.75 103 GLU A O 1
ATOM 790 N N . ALA A 1 104 ? -14.536 -2.801 14.997 1.00 62.69 104 ALA A N 1
ATOM 791 C CA . ALA A 1 104 ? -14.156 -3.959 15.805 1.00 62.69 104 ALA A CA 1
ATOM 792 C C . ALA A 1 104 ? -15.114 -5.151 15.581 1.00 62.69 104 ALA A C 1
ATOM 794 O O . ALA A 1 104 ? -16.221 -5.184 16.116 1.00 62.69 104 ALA A O 1
ATOM 795 N N . GLY A 1 105 ? -14.666 -6.138 14.798 1.00 63.16 105 GLY A N 1
ATOM 796 C CA . GLY A 1 105 ? -15.455 -7.313 14.408 1.00 63.16 105 GLY A CA 1
ATOM 797 C C . GLY A 1 105 ? -16.105 -7.218 13.023 1.00 63.16 105 GLY A C 1
ATOM 798 O O . GLY A 1 105 ? -16.683 -8.205 12.572 1.00 63.16 105 GLY A O 1
ATOM 799 N N . ALA A 1 106 ? -15.980 -6.081 12.332 1.00 70.06 106 ALA A N 1
ATOM 800 C CA . ALA A 1 106 ? -16.226 -5.986 10.897 1.00 70.06 106 ALA A CA 1
ATOM 801 C C . ALA A 1 106 ? -14.931 -6.308 10.132 1.00 70.06 106 ALA A C 1
ATOM 803 O O . ALA A 1 106 ? -13.838 -5.918 10.548 1.00 70.06 106 ALA A O 1
ATOM 804 N N . GLY A 1 107 ? -15.056 -7.040 9.026 1.00 82.06 107 GLY A N 1
ATOM 805 C CA . GLY A 1 107 ? -13.960 -7.210 8.075 1.00 82.06 107 GLY A CA 1
ATOM 806 C C . GLY A 1 107 ? -13.824 -5.990 7.163 1.00 82.06 107 GLY A C 1
ATOM 807 O O . GLY A 1 107 ? -14.795 -5.265 6.953 1.00 82.06 107 GLY A O 1
ATOM 808 N N . LEU A 1 108 ? -12.636 -5.796 6.598 1.00 90.69 108 LEU A N 1
ATOM 809 C CA . LEU A 1 108 ? -12.368 -4.838 5.525 1.00 90.69 108 LEU A CA 1
ATOM 810 C C . LEU A 1 108 ? -11.654 -5.581 4.392 1.00 90.69 108 LEU A C 1
ATOM 812 O O . LEU A 1 108 ? -10.558 -6.094 4.607 1.00 90.69 108 LEU A O 1
ATOM 816 N N . ASP A 1 109 ? -12.244 -5.629 3.199 1.00 94.00 109 ASP A N 1
ATOM 817 C CA . ASP A 1 109 ? -11.632 -6.220 2.004 1.00 94.00 109 ASP A CA 1
ATOM 818 C C . ASP A 1 109 ? -11.468 -5.146 0.925 1.00 94.00 109 ASP A C 1
ATOM 820 O O . ASP A 1 109 ? -12.437 -4.520 0.498 1.00 94.00 109 ASP A O 1
ATOM 824 N N . SER A 1 110 ? -10.237 -4.956 0.453 1.00 92.75 110 SER A N 1
ATOM 825 C CA . SER A 1 110 ? -9.910 -4.119 -0.706 1.00 92.75 110 SER A CA 1
ATOM 826 C C . SER A 1 110 ? -10.817 -4.368 -1.922 1.00 92.75 110 SER A C 1
ATOM 828 O O . SER A 1 110 ? -11.187 -3.414 -2.600 1.00 92.75 110 SER A O 1
ATOM 830 N N . ALA A 1 111 ? -11.252 -5.609 -2.167 1.00 91.81 111 ALA A N 1
ATOM 831 C CA . ALA A 1 111 ? -12.136 -5.961 -3.277 1.00 91.81 111 ALA A CA 1
ATOM 832 C C . ALA A 1 111 ? -13.595 -5.487 -3.100 1.00 91.81 111 ALA A C 1
ATOM 834 O O . ALA A 1 111 ? -14.384 -5.600 -4.038 1.00 91.81 111 ALA A O 1
ATOM 835 N N . THR A 1 112 ? -13.966 -4.956 -1.928 1.00 91.75 112 THR A N 1
ATOM 836 C CA . THR A 1 112 ? -15.269 -4.309 -1.684 1.00 91.75 112 THR A CA 1
ATOM 837 C C . THR A 1 112 ? -15.193 -2.783 -1.597 1.00 91.75 112 THR A C 1
ATOM 839 O O . THR A 1 112 ? -16.232 -2.126 -1.630 1.00 91.75 112 THR A O 1
ATOM 842 N N . ILE A 1 113 ? -13.988 -2.207 -1.516 1.00 91.25 113 ILE A N 1
ATOM 843 C CA . ILE A 1 113 ? -13.783 -0.755 -1.469 1.00 91.25 113 ILE A CA 1
ATOM 844 C C . ILE A 1 113 ? -13.818 -0.215 -2.903 1.00 91.25 113 ILE A C 1
ATOM 846 O O . ILE A 1 113 ? -12.792 -0.138 -3.571 1.00 91.25 113 ILE A O 1
ATOM 850 N N . GLU A 1 114 ? -14.999 0.182 -3.374 1.00 87.25 114 GLU A N 1
ATOM 851 C CA . GLU A 1 114 ? -15.190 0.831 -4.678 1.00 87.25 114 GLU A CA 1
ATOM 852 C C . GLU A 1 114 ? -15.793 2.235 -4.530 1.00 87.25 114 GLU A C 1
ATOM 854 O O . GLU A 1 114 ? -16.676 2.483 -3.706 1.00 87.25 114 GLU A O 1
ATOM 859 N N . GLY A 1 115 ? -15.348 3.171 -5.372 1.00 81.50 115 GLY A N 1
ATOM 860 C CA . GLY A 1 115 ? -15.906 4.520 -5.458 1.00 81.50 115 GLY A CA 1
ATOM 861 C C . GLY A 1 115 ? -16.724 4.752 -6.728 1.00 81.50 115 GLY A C 1
ATOM 862 O O . GLY A 1 115 ? -16.493 4.153 -7.773 1.00 81.50 115 GLY A O 1
ATOM 863 N N . THR A 1 116 ? -17.648 5.712 -6.669 1.00 81.94 116 THR A N 1
ATOM 864 C CA . THR A 1 116 ? -18.478 6.151 -7.813 1.00 81.94 116 THR A CA 1
ATOM 865 C C . THR A 1 116 ? -17.708 6.885 -8.919 1.00 81.94 116 THR A C 1
ATOM 867 O O . THR A 1 116 ? -18.292 7.263 -9.932 1.00 81.94 116 THR A O 1
ATOM 870 N N . GLU A 1 117 ? -16.422 7.148 -8.704 1.00 89.12 117 GLU A N 1
ATOM 871 C CA . GLU A 1 117 ? -15.541 7.954 -9.546 1.00 89.12 117 GLU A CA 1
ATOM 872 C C . GLU A 1 117 ? -14.229 7.196 -9.764 1.00 89.12 117 GLU A C 1
ATOM 874 O O . GLU A 1 117 ? -13.837 6.377 -8.934 1.00 89.12 117 GLU A O 1
ATOM 879 N N . HIS A 1 118 ? -13.532 7.473 -10.865 1.00 91.25 118 HIS A N 1
ATOM 880 C CA . HIS A 1 118 ? -12.239 6.853 -11.156 1.00 91.25 118 HIS A CA 1
ATOM 881 C C . HIS A 1 118 ? -11.225 7.152 -10.037 1.00 91.25 118 HIS A C 1
ATOM 883 O O . HIS A 1 118 ? -11.086 8.307 -9.625 1.00 91.25 118 HIS A O 1
ATOM 889 N N . CYS A 1 119 ? -10.540 6.114 -9.546 1.00 92.38 119 CYS A N 1
ATOM 890 C CA . CYS A 1 119 ? -9.430 6.284 -8.614 1.00 92.38 119 CYS A CA 1
ATOM 891 C C . CYS A 1 119 ? -8.241 6.948 -9.331 1.00 92.38 119 CYS A C 1
ATOM 893 O O . CYS A 1 119 ? -8.021 6.700 -10.515 1.00 92.38 119 CYS A O 1
ATOM 895 N N . VAL A 1 120 ? -7.472 7.774 -8.620 1.00 94.19 120 VAL A N 1
ATOM 896 C CA . VAL A 1 120 ? -6.187 8.333 -9.096 1.00 94.19 120 VAL A CA 1
ATOM 897 C C . VAL A 1 120 ? -4.992 7.427 -8.766 1.00 94.19 120 VAL A C 1
ATOM 899 O O . VAL A 1 120 ? -3.856 7.759 -9.094 1.00 94.19 120 VAL A O 1
ATOM 902 N N . LEU A 1 121 ? -5.266 6.306 -8.097 1.00 93.75 121 LEU A N 1
ATOM 903 C CA . LEU A 1 121 ? -4.344 5.241 -7.710 1.00 93.75 121 LEU A CA 1
ATOM 904 C C . LEU A 1 121 ? -4.768 3.944 -8.419 1.00 93.75 121 LEU A C 1
ATOM 906 O O . LEU A 1 121 ? -5.926 3.814 -8.828 1.00 93.75 121 LEU A O 1
ATOM 910 N N . ASP A 1 122 ? -3.882 2.951 -8.497 1.00 93.50 122 ASP A N 1
ATOM 911 C CA . ASP A 1 122 ? -4.153 1.654 -9.139 1.00 93.50 122 ASP A CA 1
ATOM 912 C C . ASP A 1 122 ? -4.954 0.699 -8.221 1.00 93.50 122 ASP A C 1
ATOM 914 O O . ASP A 1 122 ? -4.637 -0.480 -8.070 1.00 93.50 122 ASP A O 1
ATOM 918 N N . GLY A 1 123 ? -6.000 1.226 -7.574 1.00 93.94 123 GLY A N 1
ATOM 919 C CA . GLY A 1 123 ? -6.862 0.522 -6.621 1.00 93.94 123 GLY A CA 1
ATOM 920 C C . GLY A 1 123 ? -7.114 1.313 -5.328 1.00 93.94 123 GLY A C 1
ATOM 921 O O . GLY A 1 123 ? -6.856 2.520 -5.278 1.00 93.94 123 GLY A O 1
ATOM 922 N N . PRO A 1 124 ? -7.637 0.660 -4.276 1.00 96.31 124 PRO A N 1
ATOM 923 C CA . PRO A 1 124 ? -7.775 1.250 -2.947 1.00 96.31 124 PRO A CA 1
ATOM 924 C C . PRO A 1 124 ? -6.421 1.403 -2.240 1.00 96.31 124 PRO A C 1
ATOM 926 O O . PRO A 1 124 ? -5.534 0.560 -2.375 1.00 96.31 124 PRO A O 1
ATOM 929 N N . ALA A 1 125 ? -6.294 2.431 -1.404 1.00 96.62 125 ALA A N 1
ATOM 930 C CA . ALA A 1 125 ? -5.202 2.549 -0.444 1.00 96.62 125 ALA A CA 1
ATOM 931 C C . ALA A 1 125 ? -5.545 1.822 0.866 1.00 96.62 125 ALA A C 1
ATOM 933 O O . ALA A 1 125 ? -6.656 1.962 1.379 1.00 96.62 125 ALA A O 1
ATOM 934 N N . LEU A 1 126 ? -4.579 1.110 1.441 1.00 95.75 126 LEU A N 1
ATOM 935 C CA . LEU A 1 126 ? -4.574 0.714 2.849 1.00 95.75 126 LEU A CA 1
ATOM 936 C C . LEU A 1 126 ? -4.130 1.925 3.678 1.00 95.75 126 LEU A C 1
ATOM 938 O O . LEU A 1 126 ? -3.142 2.575 3.343 1.00 95.75 126 LEU A O 1
ATOM 942 N N . VAL A 1 127 ? -4.827 2.224 4.771 1.00 95.06 127 VAL A N 1
ATOM 943 C CA . VAL A 1 127 ? -4.520 3.367 5.638 1.00 95.06 127 VAL A CA 1
ATOM 944 C C . VAL A 1 127 ? -4.386 2.894 7.081 1.00 95.06 127 VAL A C 1
ATOM 946 O O . VAL A 1 127 ? -5.318 2.324 7.645 1.00 95.06 127 VAL A O 1
ATOM 949 N N . LEU A 1 128 ? -3.234 3.160 7.694 1.00 92.50 128 LEU A N 1
ATOM 950 C CA . LEU A 1 128 ? -2.964 2.900 9.106 1.00 92.50 128 LEU A CA 1
ATOM 951 C C . LEU A 1 128 ? -2.933 4.229 9.858 1.00 92.50 128 LEU A C 1
ATOM 953 O O . LEU A 1 128 ? -2.118 5.104 9.568 1.00 92.50 128 LEU A O 1
ATOM 957 N N . ARG A 1 129 ? -3.870 4.400 10.791 1.00 91.44 129 ARG A N 1
ATOM 958 C CA . ARG A 1 129 ? -4.150 5.676 11.459 1.00 91.44 129 ARG A CA 1
ATOM 959 C C . ARG A 1 129 ? -3.551 5.707 12.864 1.00 91.44 129 ARG A C 1
ATOM 961 O O . ARG A 1 129 ? -4.011 4.996 13.756 1.00 91.44 129 ARG A O 1
ATOM 968 N N . GLU A 1 130 ? -2.571 6.578 13.077 1.00 88.44 130 GLU A N 1
ATOM 969 C CA . GLU A 1 130 ? -1.992 6.874 14.390 1.00 88.44 130 GLU A CA 1
ATOM 970 C C . GLU A 1 130 ? -2.698 8.088 15.021 1.00 88.44 130 GLU A C 1
ATOM 972 O O . GLU A 1 130 ? -2.853 9.130 14.387 1.00 88.44 130 GLU A O 1
ATOM 977 N N . THR A 1 131 ? -3.111 7.988 16.291 1.00 87.88 131 THR A N 1
ATOM 978 C CA . THR A 1 131 ? -3.759 9.101 17.017 1.00 87.88 131 THR A CA 1
ATOM 979 C C . THR A 1 131 ? -2.847 9.665 18.106 1.00 87.88 131 THR A C 1
ATOM 981 O O . THR A 1 131 ? -2.732 9.102 19.196 1.00 87.88 131 THR A O 1
ATOM 984 N N . LEU A 1 132 ? -2.239 10.824 17.837 1.00 86.88 132 LEU A N 1
ATOM 985 C CA . LEU A 1 132 ? -1.329 11.521 18.749 1.00 86.88 132 LEU A CA 1
ATOM 986 C C . LEU A 1 132 ? -1.949 12.804 19.333 1.00 86.88 132 LEU A C 1
ATOM 988 O O . LEU A 1 132 ? -2.850 13.397 18.738 1.00 86.88 132 LEU A O 1
ATOM 992 N N . PRO A 1 133 ? -1.413 13.333 20.453 1.00 89.69 133 PRO A N 1
ATOM 993 C CA . PRO A 1 133 ? -1.797 14.650 20.975 1.00 89.69 133 PRO A CA 1
ATOM 994 C C . PRO A 1 133 ? -1.546 15.824 20.009 1.00 89.69 133 PRO A C 1
ATOM 996 O O . PRO A 1 133 ? -2.057 16.918 20.236 1.00 89.69 133 PRO A O 1
ATOM 999 N N . SER A 1 134 ? -0.740 15.617 18.962 1.00 90.12 134 SER A N 1
ATOM 1000 C CA . SER A 1 134 ? -0.461 16.576 17.884 1.00 90.12 134 SER A CA 1
ATOM 1001 C C . SER A 1 134 ? -1.446 16.508 16.709 1.00 90.12 134 SER A C 1
ATOM 1003 O O . SER A 1 134 ? -1.469 17.439 15.907 1.00 90.12 134 SER A O 1
ATOM 1005 N N . GLY A 1 135 ? -2.246 15.443 16.596 1.00 90.06 135 GLY A N 1
ATOM 1006 C CA . GLY A 1 135 ? -3.147 15.192 15.470 1.00 90.06 135 GLY A CA 1
ATOM 1007 C C . GLY A 1 135 ? -3.275 13.702 15.144 1.00 90.06 135 GLY A C 1
ATOM 1008 O O . GLY A 1 135 ? -2.598 12.864 15.741 1.00 90.06 135 GLY A O 1
ATOM 1009 N N . VAL A 1 136 ? -4.140 13.378 14.181 1.00 91.62 136 VAL A N 1
ATOM 1010 C CA . VAL A 1 136 ? -4.189 12.041 13.573 1.00 91.62 136 VAL A CA 1
ATOM 1011 C C . VAL A 1 136 ? -3.248 12.027 12.372 1.00 91.62 136 VAL A C 1
ATOM 1013 O O . VAL A 1 136 ? -3.320 12.919 11.525 1.00 91.62 136 VAL A O 1
ATOM 1016 N N . TYR A 1 137 ? -2.379 11.026 12.313 1.00 92.25 137 TYR A N 1
ATOM 1017 C CA . TYR A 1 137 ? -1.458 10.767 11.212 1.00 92.25 137 TYR A CA 1
ATOM 1018 C C . TYR A 1 137 ? -1.860 9.482 10.494 1.00 92.25 137 TYR A C 1
ATOM 1020 O O . TYR A 1 137 ? -2.544 8.627 11.057 1.00 92.25 137 TYR A O 1
ATOM 1028 N N . GLU A 1 138 ? -1.476 9.373 9.230 1.00 94.12 138 GLU A N 1
ATOM 1029 C CA . GLU A 1 138 ? -1.866 8.285 8.341 1.00 94.12 138 GLU A CA 1
ATOM 1030 C C . GLU A 1 138 ? -0.634 7.785 7.589 1.00 94.12 138 GLU A C 1
ATOM 1032 O O . GLU A 1 138 ? -0.054 8.530 6.799 1.00 94.12 138 GLU A O 1
ATOM 1037 N N . THR A 1 139 ? -0.266 6.523 7.816 1.00 93.31 139 THR A N 1
ATOM 1038 C CA . THR A 1 139 ? 0.657 5.773 6.956 1.00 93.31 139 THR A CA 1
ATOM 1039 C C . THR A 1 139 ? -0.188 5.080 5.897 1.00 93.31 139 THR A C 1
ATOM 1041 O O . THR A 1 139 ? -1.029 4.234 6.213 1.00 93.31 139 THR A O 1
ATOM 1044 N N . ARG A 1 140 ? -0.041 5.506 4.643 1.00 95.00 140 ARG A N 1
ATOM 1045 C CA . ARG A 1 140 ? -0.883 5.095 3.514 1.00 95.00 140 ARG A CA 1
ATOM 1046 C C . ARG A 1 140 ? -0.069 4.211 2.585 1.00 95.00 140 ARG A C 1
ATOM 1048 O O . ARG A 1 140 ? 0.959 4.664 2.096 1.00 95.00 140 ARG A O 1
ATOM 1055 N N . LEU A 1 141 ? -0.536 2.996 2.317 1.00 94.56 141 LEU A N 1
ATOM 1056 C CA . LEU A 1 141 ? 0.081 2.077 1.364 1.00 94.56 141 LEU A CA 1
ATOM 1057 C C . LEU A 1 141 ? -0.855 1.890 0.168 1.00 94.56 141 LEU A C 1
ATOM 1059 O O . LEU A 1 141 ? -2.033 1.583 0.354 1.00 94.56 141 LEU A O 1
ATOM 1063 N N . TYR A 1 142 ? -0.363 2.089 -1.053 1.00 95.50 142 TYR A N 1
ATOM 1064 C CA . TYR A 1 142 ? -1.183 2.019 -2.268 1.00 95.50 142 TYR A CA 1
ATOM 1065 C C . TYR A 1 142 ? -0.378 1.649 -3.512 1.00 95.50 142 TYR A C 1
ATOM 1067 O O . TYR A 1 142 ? 0.819 1.909 -3.573 1.00 95.50 142 TYR A O 1
ATOM 1075 N N . SER A 1 143 ? -1.039 1.078 -4.522 1.00 93.94 143 SER A N 1
ATOM 1076 C CA . SER A 1 143 ? -0.431 0.856 -5.840 1.00 93.94 143 SER A CA 1
ATOM 1077 C C . SER A 1 143 ? -0.530 2.111 -6.713 1.00 93.94 143 SER A C 1
ATOM 1079 O O . SER A 1 143 ? -1.574 2.771 -6.741 1.00 93.94 143 SER A O 1
ATOM 1081 N N . TYR A 1 144 ? 0.551 2.449 -7.414 1.00 91.88 144 TYR A N 1
ATOM 1082 C CA . TYR A 1 144 ? 0.616 3.534 -8.393 1.00 91.88 144 TYR A CA 1
ATOM 1083 C C . TYR A 1 144 ? 1.737 3.278 -9.417 1.00 91.88 144 TYR A C 1
ATOM 1085 O O . TYR A 1 144 ? 2.884 3.044 -9.037 1.00 91.88 144 TYR A O 1
ATOM 1093 N N . ASP A 1 145 ? 1.411 3.322 -10.713 1.00 90.50 145 ASP A N 1
ATOM 1094 C CA . ASP A 1 145 ? 2.312 3.015 -11.843 1.00 90.50 145 ASP A CA 1
ATOM 1095 C C . ASP A 1 145 ? 3.004 1.643 -11.675 1.00 90.50 145 ASP A C 1
ATOM 1097 O O . ASP A 1 145 ? 4.206 1.476 -11.889 1.00 90.50 145 ASP A O 1
ATOM 1101 N N . GLY A 1 146 ? 2.236 0.649 -11.204 1.00 88.81 146 GLY A N 1
ATOM 1102 C CA . GLY A 1 146 ? 2.720 -0.713 -10.936 1.00 88.81 146 GLY A CA 1
ATOM 1103 C C . GLY A 1 146 ? 3.693 -0.847 -9.756 1.00 88.81 146 GLY A C 1
ATOM 1104 O O . GLY A 1 146 ? 4.380 -1.864 -9.650 1.00 88.81 146 GLY A O 1
ATOM 1105 N N . THR A 1 147 ? 3.769 0.158 -8.881 1.00 86.38 147 THR A N 1
ATOM 1106 C CA . THR A 1 147 ? 4.635 0.183 -7.693 1.00 86.38 147 THR A CA 1
ATOM 1107 C C . THR A 1 147 ? 3.788 0.339 -6.432 1.00 86.38 147 THR A C 1
ATOM 1109 O O . THR A 1 147 ? 2.903 1.191 -6.389 1.00 86.38 147 THR A O 1
ATOM 1112 N N . ILE A 1 148 ? 4.067 -0.430 -5.376 1.00 90.69 148 ILE A N 1
ATOM 1113 C CA . ILE A 1 148 ? 3.498 -0.174 -4.048 1.00 90.69 148 ILE A CA 1
ATOM 1114 C C . ILE A 1 148 ? 4.290 0.961 -3.395 1.00 90.69 148 ILE A C 1
ATOM 1116 O O . ILE A 1 148 ? 5.499 0.854 -3.164 1.00 90.69 148 ILE A O 1
ATOM 1120 N N . MET A 1 149 ? 3.574 2.038 -3.099 1.00 90.75 149 MET A N 1
ATOM 1121 C CA . MET A 1 149 ? 4.051 3.284 -2.516 1.00 90.75 149 MET A CA 1
ATOM 1122 C C . MET A 1 149 ? 3.603 3.401 -1.054 1.00 90.75 149 MET A C 1
ATOM 1124 O O . MET A 1 149 ? 2.536 2.909 -0.690 1.00 90.75 149 MET A O 1
ATOM 1128 N N . GLU A 1 150 ? 4.393 4.099 -0.241 1.00 91.69 150 GLU A N 1
ATOM 1129 C CA . GLU A 1 150 ? 4.108 4.459 1.151 1.00 91.69 150 GLU A CA 1
ATOM 1130 C C . GLU A 1 150 ? 4.146 5.986 1.325 1.00 91.69 150 GLU A C 1
ATOM 1132 O O . GLU A 1 150 ? 5.121 6.651 0.961 1.00 91.69 150 GLU A O 1
ATOM 1137 N N . GLU A 1 151 ? 3.096 6.560 1.905 1.00 90.88 151 GLU A N 1
ATOM 1138 C CA . GLU A 1 151 ? 2.977 7.993 2.173 1.00 90.88 151 GLU A CA 1
ATOM 1139 C C . GLU A 1 151 ? 2.576 8.230 3.636 1.00 90.88 151 GLU A C 1
ATOM 1141 O O . GLU A 1 151 ? 1.459 7.907 4.042 1.00 90.88 151 GLU A O 1
ATOM 1146 N N . TYR A 1 152 ? 3.481 8.820 4.426 1.00 91.94 152 TYR A N 1
ATOM 1147 C CA . TYR A 1 152 ? 3.197 9.265 5.793 1.00 91.94 152 TYR A CA 1
ATOM 1148 C C . TYR A 1 152 ? 2.739 10.727 5.802 1.00 91.94 152 TYR A C 1
ATOM 1150 O O . TYR A 1 152 ? 3.508 11.640 5.483 1.00 91.94 152 TYR A O 1
ATOM 1158 N N . ALA A 1 153 ? 1.489 10.957 6.197 1.00 93.69 153 ALA A N 1
ATOM 1159 C CA . ALA A 1 153 ? 0.838 12.261 6.134 1.00 93.69 153 ALA A CA 1
ATOM 1160 C C . ALA A 1 153 ? 0.024 12.581 7.400 1.00 93.69 153 ALA A C 1
ATOM 1162 O O . ALA A 1 153 ? -0.200 11.736 8.265 1.00 93.69 153 ALA A O 1
ATOM 1163 N N . LEU A 1 154 ? -0.443 13.828 7.513 1.00 93.94 154 LEU A N 1
ATOM 1164 C CA . LEU A 1 154 ? -1.533 14.164 8.434 1.00 93.94 154 LEU A CA 1
ATOM 1165 C C . LEU A 1 154 ? -2.854 13.643 7.843 1.00 93.94 154 LEU A C 1
ATOM 1167 O O . LEU A 1 154 ? -3.023 13.653 6.622 1.00 93.94 154 LEU A O 1
ATOM 1171 N N . ALA A 1 155 ? -3.803 13.242 8.689 1.00 92.81 155 ALA A N 1
ATOM 1172 C CA . ALA A 1 155 ? -5.130 12.847 8.229 1.00 92.81 155 ALA A CA 1
ATOM 1173 C C . ALA A 1 155 ? -5.796 13.929 7.360 1.00 92.81 155 ALA A C 1
ATOM 1175 O O . ALA A 1 155 ? -5.606 15.125 7.583 1.00 92.81 155 ALA A O 1
ATOM 1176 N N . GLU A 1 156 ? -6.562 13.488 6.358 1.00 91.81 156 GLU A N 1
ATOM 1177 C CA . GLU A 1 156 ? -7.219 14.333 5.339 1.00 91.81 156 GLU A CA 1
ATOM 1178 C C . GLU A 1 156 ? -6.271 15.145 4.425 1.00 91.81 156 GLU A C 1
ATOM 1180 O O . GLU A 1 156 ? -6.743 15.832 3.518 1.00 91.81 156 GLU A O 1
ATOM 1185 N N . ALA A 1 157 ? -4.943 15.046 4.578 1.00 94.12 157 ALA A N 1
ATOM 1186 C CA . ALA A 1 157 ? -4.015 15.642 3.615 1.00 94.12 157 ALA A CA 1
ATOM 1187 C C . ALA A 1 157 ? -4.190 15.002 2.218 1.00 94.12 157 ALA A C 1
ATOM 1189 O O . ALA A 1 157 ? -4.400 13.784 2.149 1.00 94.12 157 ALA A O 1
ATOM 1190 N N . PRO A 1 158 ? -4.071 15.769 1.113 1.00 93.44 158 PRO A N 1
ATOM 1191 C CA . PRO A 1 158 ? -4.082 15.217 -0.243 1.00 93.44 158 PRO A CA 1
ATOM 1192 C C . PRO A 1 158 ? -3.040 14.108 -0.426 1.00 93.44 158 PRO A C 1
ATOM 1194 O O . PRO A 1 158 ? -2.015 14.118 0.250 1.00 93.44 158 PRO A O 1
ATOM 1197 N N . TYR A 1 159 ? -3.311 13.175 -1.336 1.00 93.50 159 TYR A N 1
ATOM 1198 C CA . TYR A 1 159 ? -2.347 12.160 -1.765 1.00 93.50 159 TYR A CA 1
ATOM 1199 C C . TYR A 1 159 ? -1.388 12.768 -2.795 1.00 93.50 159 TYR A C 1
ATOM 1201 O O . TYR A 1 159 ? -1.834 13.457 -3.717 1.00 93.50 159 TYR A O 1
ATOM 1209 N N . ASP A 1 160 ? -0.090 12.496 -2.668 1.00 91.62 160 ASP A N 1
ATOM 1210 C CA . ASP A 1 160 ? 0.953 12.990 -3.575 1.00 91.62 160 ASP A CA 1
ATOM 1211 C C . ASP A 1 160 ? 1.881 11.838 -4.032 1.00 91.62 160 ASP A C 1
ATOM 1213 O O . ASP A 1 160 ? 3.024 11.738 -3.573 1.00 91.62 160 ASP A O 1
ATOM 1217 N N . PRO A 1 161 ? 1.428 10.951 -4.951 1.00 89.00 161 PRO A N 1
ATOM 1218 C CA . PRO A 1 161 ? 2.193 9.769 -5.368 1.00 89.00 161 PRO A CA 1
ATOM 1219 C C . PRO A 1 161 ? 3.577 10.074 -5.961 1.00 89.00 161 PRO A C 1
ATOM 1221 O O . PRO A 1 161 ? 4.469 9.233 -5.908 1.00 89.00 161 PRO A O 1
ATOM 1224 N N . GLU A 1 162 ? 3.807 11.288 -6.481 1.00 86.12 162 GLU A N 1
ATOM 1225 C CA . GLU A 1 162 ? 5.135 11.717 -6.951 1.00 86.12 162 GLU A CA 1
ATOM 1226 C C . GLU A 1 162 ? 6.140 12.003 -5.815 1.00 86.12 162 GLU A C 1
ATOM 1228 O O . GLU A 1 162 ? 7.333 12.167 -6.087 1.00 86.12 162 GLU A O 1
ATOM 1233 N N . LYS A 1 163 ? 5.675 12.093 -4.560 1.00 87.00 163 LYS A N 1
ATOM 1234 C CA . LYS A 1 163 ? 6.489 12.313 -3.348 1.00 87.00 163 LYS A CA 1
ATOM 1235 C C . LYS A 1 163 ? 6.458 11.146 -2.362 1.00 87.00 163 LYS A C 1
ATOM 1237 O O . LYS A 1 163 ? 7.251 11.160 -1.420 1.00 87.00 163 LYS A O 1
ATOM 1242 N N . ALA A 1 164 ? 5.574 10.173 -2.563 1.00 89.12 164 ALA A N 1
ATOM 1243 C CA . ALA A 1 164 ? 5.524 8.950 -1.774 1.00 89.12 164 ALA A CA 1
ATOM 1244 C C . ALA A 1 164 ? 6.815 8.115 -1.925 1.00 89.12 164 ALA A C 1
ATOM 1246 O O . ALA A 1 164 ? 7.554 8.227 -2.907 1.00 89.12 164 ALA A O 1
ATOM 1247 N N . THR A 1 165 ? 7.088 7.262 -0.942 1.00 87.56 165 THR A N 1
ATOM 1248 C CA . THR A 1 165 ? 8.245 6.360 -0.927 1.00 87.56 165 THR A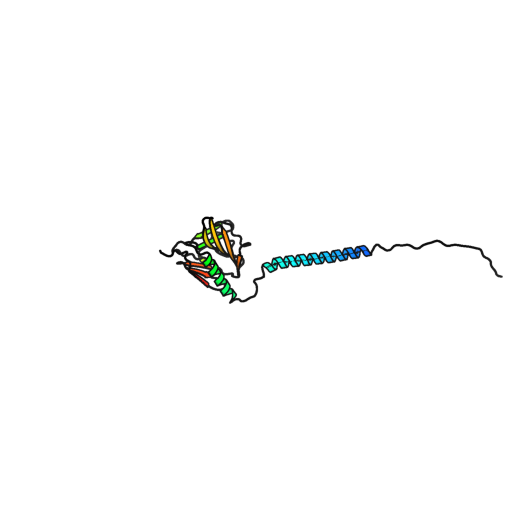 CA 1
ATOM 1249 C C . THR A 1 165 ? 7.902 5.079 -1.681 1.00 87.56 165 THR A C 1
ATOM 1251 O O . THR A 1 165 ? 6.958 4.393 -1.313 1.00 87.56 165 THR A O 1
ATOM 1254 N N . ALA A 1 166 ? 8.665 4.719 -2.714 1.00 85.50 166 ALA A N 1
ATOM 1255 C CA . ALA A 1 166 ? 8.511 3.418 -3.370 1.00 85.50 166 ALA A CA 1
ATOM 1256 C C . ALA A 1 166 ? 9.020 2.285 -2.458 1.00 85.50 166 ALA A C 1
ATOM 1258 O O . ALA A 1 166 ? 10.146 2.359 -1.961 1.00 85.50 166 ALA A O 1
ATOM 1259 N N . ILE A 1 167 ? 8.203 1.245 -2.257 1.00 83.50 167 ILE A N 1
ATOM 1260 C CA . ILE A 1 167 ? 8.507 0.098 -1.383 1.00 83.50 167 ILE A CA 1
ATOM 1261 C C . ILE A 1 167 ? 8.830 -1.165 -2.188 1.00 83.50 167 ILE A C 1
ATOM 1263 O O . ILE A 1 167 ? 9.775 -1.883 -1.854 1.00 83.50 167 ILE A O 1
ATOM 1267 N N . VAL A 1 168 ? 8.046 -1.465 -3.229 1.00 84.12 168 VAL A N 1
ATOM 1268 C CA . VAL A 1 168 ? 8.240 -2.646 -4.087 1.00 84.12 168 VAL A CA 1
ATOM 1269 C C . VAL A 1 168 ? 7.501 -2.505 -5.418 1.00 84.12 168 VAL A C 1
ATOM 1271 O O . VAL A 1 168 ? 6.353 -2.069 -5.446 1.00 84.12 168 VAL A O 1
ATOM 1274 N N . ASP A 1 169 ? 8.128 -2.949 -6.506 1.00 84.56 169 ASP A N 1
ATOM 1275 C CA . ASP A 1 169 ? 7.479 -3.115 -7.810 1.00 84.56 169 ASP A CA 1
ATOM 1276 C C . ASP A 1 169 ? 6.447 -4.261 -7.724 1.00 84.56 169 ASP A C 1
ATOM 1278 O O . ASP A 1 169 ? 6.810 -5.425 -7.532 1.00 84.56 169 ASP A O 1
ATOM 1282 N N . SER A 1 170 ? 5.153 -3.948 -7.823 1.00 86.12 170 SER A N 1
ATOM 1283 C CA . SER A 1 170 ? 4.061 -4.929 -7.791 1.00 86.12 170 SER A CA 1
ATOM 1284 C C . SER A 1 170 ? 2.806 -4.332 -8.423 1.00 86.12 170 SER A C 1
ATOM 1286 O O . SER A 1 170 ? 2.235 -3.368 -7.918 1.00 86.12 170 SER A O 1
ATOM 1288 N N . SER A 1 171 ? 2.349 -4.945 -9.512 1.00 86.25 171 SER A N 1
ATOM 1289 C CA . SER A 1 171 ? 1.107 -4.597 -10.211 1.00 86.25 171 SER A CA 1
ATOM 1290 C C . SER A 1 171 ? -0.149 -5.055 -9.465 1.00 86.25 171 SER A C 1
ATOM 1292 O O . SER A 1 171 ? -1.229 -4.502 -9.666 1.00 86.25 171 SER A O 1
ATOM 1294 N N . VAL A 1 172 ? -0.007 -6.037 -8.570 1.00 89.31 172 VAL A N 1
ATOM 1295 C CA . VAL A 1 172 ? -1.047 -6.457 -7.625 1.00 89.31 172 VAL A CA 1
ATOM 1296 C C . VAL A 1 172 ? -0.808 -5.811 -6.260 1.00 89.31 172 VAL A C 1
ATOM 1298 O O . VAL A 1 172 ? 0.270 -5.947 -5.681 1.00 89.31 172 VAL A O 1
ATOM 1301 N N . PHE A 1 173 ? -1.845 -5.178 -5.714 1.00 94.06 173 PHE A N 1
ATOM 1302 C CA . PHE A 1 173 ? -1.939 -4.805 -4.304 1.00 94.06 173 PHE A CA 1
ATOM 1303 C C . PHE A 1 173 ? -3.374 -5.032 -3.828 1.00 94.06 173 PHE A C 1
ATOM 1305 O O . PHE A 1 173 ? -4.284 -4.290 -4.188 1.00 94.06 173 PHE A O 1
ATOM 1312 N N . GLY A 1 174 ? -3.579 -6.091 -3.050 1.00 93.94 174 GLY A N 1
ATOM 1313 C CA . GLY A 1 174 ? -4.847 -6.387 -2.385 1.00 93.94 174 GLY A CA 1
ATOM 1314 C C . GLY A 1 174 ? -4.627 -6.553 -0.889 1.00 93.94 174 GLY A C 1
ATOM 1315 O O . GLY A 1 174 ? -3.545 -6.951 -0.460 1.00 93.94 174 GLY A O 1
ATOM 1316 N N . PHE A 1 175 ? -5.641 -6.263 -0.082 1.00 94.88 175 PHE A N 1
ATOM 1317 C CA . PHE A 1 175 ? -5.576 -6.441 1.365 1.00 94.88 175 PHE A CA 1
ATOM 1318 C C . PHE A 1 175 ? -6.929 -6.838 1.957 1.00 94.88 175 PHE A C 1
ATOM 1320 O O . PHE A 1 175 ? -7.979 -6.365 1.527 1.00 94.88 175 PHE A O 1
ATOM 1327 N N . VAL A 1 176 ? -6.883 -7.696 2.974 1.00 93.50 176 VAL A N 1
ATOM 1328 C CA . VAL A 1 176 ? -8.041 -8.142 3.756 1.00 93.50 176 VAL A CA 1
ATOM 1329 C C . VAL A 1 176 ? -7.682 -8.047 5.230 1.00 93.50 176 VAL A C 1
ATOM 1331 O O . VAL A 1 176 ? -6.673 -8.603 5.658 1.00 93.50 176 VAL A O 1
ATOM 1334 N N . TYR A 1 177 ? -8.500 -7.362 6.019 1.00 91.19 177 TYR A N 1
ATOM 1335 C CA . TYR A 1 177 ? -8.372 -7.286 7.468 1.00 91.19 177 TYR A CA 1
ATOM 1336 C C . TYR A 1 177 ? -9.587 -7.922 8.136 1.00 91.19 177 TYR A C 1
ATOM 1338 O O . TYR A 1 177 ? -10.700 -7.418 8.016 1.00 91.19 177 TYR A O 1
ATOM 1346 N N . GLU A 1 178 ? -9.372 -9.005 8.879 1.00 88.81 178 GLU A N 1
ATOM 1347 C CA . GLU A 1 178 ? -10.414 -9.683 9.650 1.00 88.81 178 GLU A CA 1
ATOM 1348 C C . GLU A 1 178 ? -9.879 -10.148 11.006 1.00 88.81 178 GLU A C 1
ATOM 1350 O O . GLU A 1 178 ? -8.773 -10.675 11.104 1.00 88.81 178 GLU A O 1
ATOM 1355 N N . ASN A 1 179 ? -10.683 -10.020 12.067 1.00 83.81 179 ASN A N 1
ATOM 1356 C CA . ASN A 1 179 ? -10.393 -10.595 13.392 1.00 83.81 179 ASN A CA 1
ATOM 1357 C C . ASN A 1 179 ? -9.008 -10.218 13.982 1.00 83.81 179 ASN A C 1
ATOM 1359 O O . ASN A 1 179 ? -8.435 -10.972 14.768 1.00 83.81 179 ASN A O 1
ATOM 1363 N N . GLY A 1 180 ? -8.458 -9.054 13.609 1.00 84.38 180 GLY A N 1
ATOM 1364 C CA . GLY A 1 180 ? -7.119 -8.611 14.020 1.00 84.38 180 GLY A CA 1
ATOM 1365 C C . GLY A 1 180 ? -5.964 -9.141 13.158 1.00 84.38 180 GLY A C 1
ATOM 1366 O O . GLY A 1 180 ? -4.808 -8.907 13.497 1.00 84.38 180 GLY A O 1
ATOM 1367 N N . LEU A 1 181 ? -6.234 -9.832 12.051 1.00 88.12 181 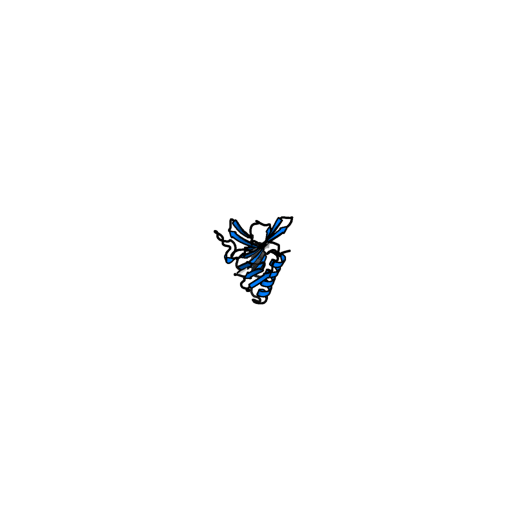LEU A N 1
ATOM 1368 C CA . LEU A 1 181 ? -5.238 -10.263 11.071 1.00 88.12 181 LEU A CA 1
ATOM 1369 C C . LEU A 1 181 ? -5.380 -9.420 9.798 1.00 88.12 181 LEU A C 1
ATOM 1371 O O . LEU A 1 181 ? -6.431 -9.452 9.166 1.00 88.12 181 LEU A O 1
ATOM 1375 N N . LEU A 1 182 ? -4.330 -8.689 9.414 1.00 91.44 182 LEU A N 1
ATOM 1376 C CA . LEU A 1 182 ? -4.228 -8.079 8.086 1.00 91.44 182 LEU A CA 1
ATOM 1377 C C . LEU A 1 182 ? -3.448 -9.018 7.166 1.00 91.44 182 LEU A C 1
ATOM 1379 O O . LEU A 1 182 ? -2.269 -9.265 7.405 1.00 91.44 182 LEU A O 1
ATOM 1383 N N . THR A 1 183 ? -4.074 -9.493 6.101 1.00 92.50 183 THR A N 1
ATOM 1384 C CA . THR A 1 183 ? -3.421 -10.157 4.972 1.00 92.50 183 THR A CA 1
ATOM 1385 C C . THR A 1 183 ? -3.220 -9.149 3.840 1.00 92.50 183 THR A C 1
ATOM 1387 O O . THR A 1 183 ? -4.146 -8.418 3.499 1.00 92.50 183 THR A O 1
ATOM 1390 N N . ILE A 1 184 ? -2.027 -9.126 3.242 1.00 93.38 184 ILE A N 1
ATOM 1391 C CA . ILE A 1 184 ? -1.687 -8.349 2.041 1.00 93.38 184 ILE A CA 1
ATOM 1392 C C . ILE A 1 184 ? -1.260 -9.321 0.935 1.00 93.38 184 ILE A C 1
ATOM 1394 O O . ILE A 1 184 ? -0.488 -10.249 1.180 1.00 93.38 184 ILE A O 1
ATOM 1398 N N . VAL A 1 185 ? -1.752 -9.091 -0.281 1.00 91.56 185 VAL A N 1
ATOM 1399 C CA . VAL A 1 185 ? -1.493 -9.875 -1.495 1.00 91.56 185 VAL A CA 1
ATOM 1400 C C . VAL A 1 185 ? -0.790 -8.997 -2.530 1.00 91.56 185 VAL A C 1
ATOM 1402 O O . VAL A 1 185 ? -1.192 -7.860 -2.772 1.00 91.56 185 VAL A O 1
ATOM 1405 N N . THR A 1 186 ? 0.255 -9.544 -3.147 1.00 90.69 186 THR A N 1
ATOM 1406 C CA . THR A 1 186 ? 1.136 -8.879 -4.122 1.00 90.69 186 THR A CA 1
ATOM 1407 C C . THR A 1 186 ? 1.566 -9.856 -5.223 1.00 90.69 186 THR A C 1
ATOM 1409 O O . THR A 1 186 ? 1.340 -11.062 -5.100 1.00 90.69 186 THR A O 1
ATOM 1412 N N . ASP A 1 187 ? 2.280 -9.384 -6.249 1.00 86.56 187 ASP A N 1
ATOM 1413 C CA . ASP A 1 187 ? 2.933 -10.257 -7.244 1.00 86.56 187 ASP A CA 1
ATOM 1414 C C . ASP A 1 187 ? 4.025 -11.162 -6.628 1.00 86.56 187 ASP A C 1
ATOM 1416 O O . ASP A 1 187 ? 4.400 -12.190 -7.197 1.00 86.56 187 ASP A O 1
ATOM 1420 N N . ALA A 1 188 ? 4.516 -10.820 -5.429 1.00 83.00 188 ALA A N 1
ATOM 1421 C CA . ALA A 1 188 ? 5.410 -11.654 -4.626 1.00 83.00 188 ALA A CA 1
ATOM 1422 C C . ALA A 1 188 ? 4.686 -12.771 -3.844 1.00 83.00 188 ALA A C 1
ATOM 1424 O O . ALA A 1 188 ? 5.345 -13.636 -3.262 1.00 83.00 188 ALA A O 1
ATOM 1425 N N . GLY A 1 189 ? 3.349 -12.766 -3.823 1.00 86.56 189 GLY A N 1
ATOM 1426 C CA . GLY A 1 189 ? 2.515 -13.641 -3.004 1.00 86.56 189 GLY A CA 1
ATOM 1427 C C . GLY A 1 189 ? 1.876 -12.918 -1.815 1.00 86.56 189 GLY A C 1
ATOM 1428 O O . GLY A 1 189 ? 1.644 -11.709 -1.847 1.00 86.56 189 GLY A O 1
ATOM 1429 N N . GLU A 1 190 ? 1.561 -13.687 -0.776 1.00 90.31 190 GLU A N 1
ATOM 1430 C CA . GLU A 1 190 ? 0.763 -13.265 0.380 1.00 90.31 190 GLU A CA 1
ATOM 1431 C C . GLU A 1 190 ? 1.621 -13.122 1.649 1.00 90.31 190 GLU A C 1
ATOM 1433 O O . GLU A 1 190 ? 2.521 -13.930 1.900 1.00 90.31 190 GLU A O 1
ATOM 1438 N N . VAL A 1 191 ? 1.308 -12.131 2.489 1.00 89.69 191 VAL A N 1
ATOM 1439 C CA . VAL A 1 191 ? 1.824 -12.020 3.861 1.00 89.69 191 VAL A CA 1
ATOM 1440 C C . VAL A 1 191 ? 0.723 -11.607 4.834 1.00 89.69 191 VAL A C 1
ATOM 1442 O O . VAL A 1 191 ? -0.064 -10.712 4.541 1.00 89.69 191 VAL A O 1
ATOM 1445 N N . SER A 1 192 ? 0.687 -12.232 6.014 1.00 89.56 192 SER A N 1
ATOM 1446 C CA . SER A 1 192 ? -0.287 -11.917 7.067 1.00 89.56 192 SER A CA 1
ATOM 1447 C C . SER A 1 192 ? 0.388 -11.367 8.324 1.00 89.56 192 SER A C 1
ATOM 1449 O O . SER A 1 192 ? 1.350 -11.941 8.840 1.00 89.56 192 SER A O 1
ATOM 1451 N N . VAL A 1 193 ? -0.156 -10.275 8.855 1.00 88.50 193 VAL A N 1
ATOM 1452 C CA . VAL A 1 193 ? 0.329 -9.544 10.026 1.00 88.50 193 VAL A CA 1
ATOM 1453 C C . VAL A 1 193 ? -0.757 -9.556 11.099 1.00 88.50 193 VAL A C 1
ATOM 1455 O O . VAL A 1 193 ? -1.842 -9.013 10.911 1.00 88.50 193 VAL A O 1
ATOM 1458 N N . ALA A 1 194 ? -0.473 -10.177 12.245 1.00 86.06 194 ALA A N 1
ATOM 1459 C CA . ALA A 1 194 ? -1.358 -10.108 13.405 1.00 86.06 194 ALA A CA 1
ATOM 1460 C C . ALA A 1 194 ? -1.192 -8.748 14.103 1.00 86.06 194 ALA A C 1
ATOM 1462 O O . ALA A 1 194 ? -0.116 -8.457 14.641 1.00 86.06 194 ALA A O 1
ATOM 1463 N N . LEU A 1 195 ? -2.257 -7.948 14.077 1.00 82.69 195 LEU A N 1
ATOM 1464 C CA . LEU A 1 195 ? -2.350 -6.591 14.604 1.00 82.69 195 LEU A CA 1
ATOM 1465 C C . LEU A 1 195 ? -3.075 -6.565 15.950 1.00 82.69 195 LEU A C 1
ATOM 1467 O O . LEU A 1 195 ? -3.889 -7.427 16.280 1.00 82.69 195 LEU A O 1
ATOM 1471 N N . ARG A 1 196 ? -2.804 -5.528 16.737 1.00 71.56 196 ARG A N 1
ATOM 1472 C CA . ARG A 1 196 ? -3.500 -5.225 17.994 1.00 71.56 196 ARG A CA 1
ATOM 1473 C C . ARG A 1 196 ? -4.733 -4.358 17.763 1.00 71.56 196 ARG A C 1
ATOM 1475 O O . ARG A 1 196 ? -5.519 -4.170 18.693 1.00 71.56 196 ARG A O 1
ATOM 1482 N N . SER A 1 197 ? -4.913 -3.873 16.533 1.00 58.84 197 SER A N 1
ATOM 1483 C CA . SER A 1 197 ? -6.001 -2.989 16.120 1.00 58.84 197 SER A CA 1
ATOM 1484 C C . SER A 1 197 ? -7.392 -3.532 16.452 1.00 58.84 197 SER A C 1
ATOM 1486 O O . SER A 1 197 ? -8.264 -2.745 16.803 1.00 58.84 197 SER A O 1
ATOM 1488 N N . GLY A 1 198 ? -7.579 -4.858 16.414 1.00 54.44 198 GLY A N 1
ATOM 1489 C CA . GLY A 1 198 ? -8.865 -5.539 16.620 1.00 54.44 198 GLY A CA 1
ATOM 1490 C C . GLY A 1 198 ? -9.387 -5.584 18.060 1.00 54.44 198 GLY A C 1
ATOM 1491 O O . GLY A 1 198 ? -10.409 -6.216 18.299 1.00 54.44 198 GLY A O 1
ATOM 1492 N N . GLY A 1 199 ? -8.707 -4.938 19.013 1.00 47.38 199 GLY A N 1
ATOM 1493 C CA . GLY A 1 199 ? -9.163 -4.833 20.400 1.00 47.38 199 GLY A CA 1
ATOM 1494 C C . GLY A 1 199 ? -8.946 -6.111 21.212 1.00 47.38 199 GLY A C 1
ATOM 1495 O O . GLY A 1 199 ? -9.859 -6.902 21.417 1.00 47.38 199 GLY A O 1
ATOM 1496 N N . GLY A 1 200 ? -7.734 -6.295 21.741 1.00 38.50 200 GLY A N 1
ATOM 1497 C CA . GLY A 1 200 ? -7.488 -7.353 22.724 1.00 38.50 200 GLY A CA 1
ATOM 1498 C C . GLY A 1 200 ? -8.237 -7.086 24.036 1.00 38.50 200 GLY A C 1
ATOM 1499 O O . GLY A 1 200 ? -7.954 -6.084 24.697 1.00 38.50 200 GLY A O 1
ATOM 1500 N N . GLU A 1 201 ? -9.150 -7.985 24.419 1.00 40.53 201 GLU A N 1
ATOM 1501 C CA . GLU A 1 201 ? -9.871 -7.927 25.699 1.00 40.53 201 GLU A CA 1
ATOM 1502 C C . GLU A 1 201 ? -8.912 -7.826 26.902 1.00 40.53 201 GLU A C 1
ATOM 1504 O O . GLU A 1 201 ? -7.864 -8.484 26.951 1.00 40.53 201 GLU A O 1
ATOM 1509 N N . ARG A 1 202 ? -9.293 -7.004 27.888 1.00 40.50 202 ARG A N 1
ATOM 1510 C CA . ARG A 1 202 ? -8.607 -6.792 29.170 1.00 40.50 202 ARG A CA 1
ATOM 1511 C C . ARG A 1 202 ? -9.593 -6.443 30.277 1.00 40.50 202 ARG A C 1
ATOM 1513 O O . ARG A 1 202 ? -10.516 -5.653 29.990 1.00 40.50 202 ARG A O 1
#

Foldseek 3Di:
DDDDDDDDDDDDDDDDDDDPPDPPVVVVVVVVVVVVVVVVVVVVVVVVCVVVVVVVPPDDDDLQVVLVVLLVVVQVVCQVLFDAQFKWKWFADPVDIDIGGADQQRKDWQVPDDDPHDGPFLGIWIWGWDQDPVAIWIFIWGHHPQFTWTDIGGPPDDDDRVPTHTRGRWSDWIWMDGPQKIWIQTPSGIDIHRGCRNPDDD

Radius of gyration: 37.82 Å; chains: 1; bounding box: 98×73×118 Å

InterPro domains:
  IPR032340 Protein of unknown function DUF4860 [PF16152] (66-186)

Secondary structure (DSSP, 8-state):
---------------------SSHHHHHHHHHHHHHHHHHHHHHHHHHHHHHHTT-SS-SS-TTHHHHHHHHHHHHHHHHS--TT-EEEEEE-SS-EEEEE--TT--EEGGG---SS--SSSSPEEEEEEEETTEEEEEEEEEETTEEEEEEEETTPPP-TTTSEEEEE-S-EEEEEETTEEEEEETTEEEEEE-STTT---

pLDDT: mean 78.19, std 18.05, range [36.84, 96.62]

Organism: NCBI:txid580026

Sequence (202 aa):
MNRKKAADTLAAGKAYGGNPRRRERDFGRVFTGMLFALFVITLLMAILTGTGVYRTLHQEGDVADNQRLSLTLLANDVRANDQINAVAGAWVSADKVQLEVAEAGAGLDSATIEGTEHCVLDGPALVLRETLPSGVYETRLYSYDGTIMEEYALAEAPYDPEKATAIVDSSVFGFVYENGLLTIVTDAGEVSVALRSGGGER